Protein AF-A8GQ23-F1 (afdb_monomer_lite)

Secondary structure (DSSP, 8-state):
-EEPPSS-EE--S-EEEEEEEEEBBSS-EEEEPTTEEEEEEESSSS-BPPEEEESS-EEE-S-B--SSS-B--EEE-SEEEE-S-EEE-S-EEE-SEEEESS-EEEEEEEEEPTT-EEEESS-EEEEEEEEES-EEEE-SSEEEEEEEEEEEEEEEEET-EEEEESEEEEEEEEEEEEEEETTTTB--EEEEPTT-EEEEEEEEEEEEEEEEES--GGGS-TTS------------

Radius of gyration: 20.23 Å; chains: 1; bounding box: 46×29×65 Å

Structure (mmCIF, N/CA/C/O backbone):
data_AF-A8GQ23-F1
#
_entry.id   AF-A8GQ23-F1
#
loop_
_atom_site.group_PDB
_atom_site.id
_atom_site.type_symbol
_atom_site.label_atom_id
_atom_site.label_alt_id
_atom_site.label_comp_id
_atom_site.label_asym_id
_atom_site.label_entity_id
_atom_site.label_seq_id
_atom_site.pdbx_PDB_ins_code
_atom_site.Cartn_x
_atom_site.Cartn_y
_atom_site.Cartn_z
_atom_site.occupancy
_atom_site.B_iso_or_equiv
_atom_site.auth_seq_id
_atom_site.auth_comp_id
_atom_site.auth_asym_id
_atom_site.auth_atom_id
_atom_site.pdbx_PDB_model_num
ATOM 1 N N . MET A 1 1 ? 20.721 5.639 -17.757 1.00 82.31 1 MET A N 1
ATOM 2 C CA . MET A 1 1 ? 19.329 5.236 -18.053 1.00 82.31 1 MET A CA 1
ATOM 3 C C . MET A 1 1 ? 19.367 3.869 -18.711 1.00 82.31 1 MET A C 1
ATOM 5 O O . MET A 1 1 ? 20.134 3.700 -19.650 1.00 82.31 1 MET A O 1
ATOM 9 N N . LEU A 1 2 ? 18.585 2.916 -18.213 1.00 87.19 2 LEU A N 1
ATOM 10 C CA . LEU A 1 2 ? 18.431 1.578 -18.780 1.00 87.19 2 LEU A CA 1
ATOM 11 C C . LEU A 1 2 ? 17.055 1.482 -19.446 1.00 87.19 2 LEU A C 1
ATOM 13 O O . LEU A 1 2 ? 16.043 1.699 -18.787 1.00 87.19 2 LEU A O 1
ATOM 17 N N . LYS A 1 3 ? 17.002 1.162 -20.740 1.00 87.44 3 LYS A N 1
ATOM 18 C CA . LYS A 1 3 ? 15.740 0.914 -21.450 1.00 87.44 3 LYS A CA 1
ATOM 19 C C . LYS A 1 3 ? 15.517 -0.586 -21.572 1.00 87.44 3 LYS A C 1
ATOM 21 O O . LYS A 1 3 ? 16.392 -1.302 -22.052 1.00 87.44 3 LYS A O 1
ATOM 26 N N . VAL A 1 4 ? 14.356 -1.049 -21.130 1.00 84.06 4 VAL A N 1
ATOM 27 C CA . VAL A 1 4 ? 13.966 -2.457 -21.187 1.00 84.06 4 VAL A CA 1
ATOM 28 C C . VAL A 1 4 ? 13.685 -2.827 -22.648 1.00 84.06 4 VAL A C 1
ATOM 30 O O . VAL A 1 4 ? 12.807 -2.247 -23.287 1.00 84.06 4 VAL A O 1
ATOM 33 N N . GLY A 1 5 ? 14.466 -3.766 -23.189 1.00 73.94 5 GLY A N 1
ATOM 34 C CA . GLY A 1 5 ? 14.278 -4.315 -24.538 1.00 73.94 5 GLY A CA 1
ATOM 35 C C . GLY A 1 5 ? 13.018 -5.179 -24.648 1.00 73.94 5 GLY A C 1
ATOM 36 O O . GLY A 1 5 ? 12.340 -5.420 -23.653 1.00 73.94 5 GLY A O 1
ATOM 37 N N . ALA A 1 6 ? 12.670 -5.627 -25.858 1.00 66.50 6 ALA A N 1
ATOM 38 C CA . ALA A 1 6 ? 11.517 -6.507 -26.069 1.00 66.50 6 ALA A CA 1
ATOM 39 C C . ALA A 1 6 ? 11.642 -7.817 -25.259 1.00 66.50 6 ALA A C 1
ATOM 41 O O . ALA A 1 6 ? 12.731 -8.375 -25.148 1.00 66.50 6 ALA A O 1
ATOM 42 N N . GLY A 1 7 ? 10.521 -8.315 -24.724 1.00 64.25 7 GLY A N 1
ATOM 43 C CA . GLY A 1 7 ? 10.477 -9.531 -23.900 1.00 64.25 7 GLY A CA 1
ATOM 44 C C . GLY A 1 7 ? 10.559 -9.280 -22.388 1.00 64.25 7 GLY A C 1
ATOM 45 O O . GLY A 1 7 ? 10.579 -8.139 -21.929 1.00 64.25 7 GLY A O 1
ATOM 46 N N . ALA A 1 8 ? 10.536 -10.359 -21.601 1.00 65.94 8 ALA A N 1
ATOM 47 C CA . ALA A 1 8 ? 10.704 -10.287 -20.150 1.00 65.94 8 ALA A CA 1
ATOM 48 C C . ALA A 1 8 ? 12.172 -10.007 -19.804 1.00 65.94 8 ALA A C 1
ATOM 50 O O . ALA A 1 8 ? 13.073 -10.636 -20.359 1.00 65.94 8 ALA A O 1
ATOM 51 N N . VAL A 1 9 ? 12.411 -9.086 -18.870 1.00 74.69 9 VAL A N 1
ATOM 52 C CA . VAL A 1 9 ? 13.759 -8.762 -18.387 1.00 74.69 9 VAL A CA 1
ATOM 53 C C . VAL A 1 9 ? 13.855 -9.161 -16.922 1.00 74.69 9 VAL A C 1
ATOM 55 O O . VAL A 1 9 ? 13.032 -8.762 -16.098 1.00 74.69 9 VAL A O 1
ATOM 58 N N . SER A 1 10 ? 14.866 -9.964 -16.604 1.00 68.50 10 SER A N 1
ATOM 59 C CA . SER A 1 10 ? 15.174 -10.395 -15.245 1.00 68.50 10 SER A CA 1
ATOM 60 C C . SER A 1 10 ? 16.597 -9.984 -14.900 1.00 68.50 10 SER A C 1
ATOM 62 O O . SER A 1 10 ? 17.518 -10.173 -15.695 1.00 68.50 10 SER A O 1
ATOM 64 N N . ILE A 1 11 ? 16.766 -9.417 -13.709 1.00 75.62 11 ILE A N 1
ATOM 65 C CA . ILE A 1 11 ? 18.073 -9.334 -13.064 1.00 75.62 11 ILE A CA 1
ATOM 66 C C . ILE A 1 11 ? 18.220 -10.629 -12.265 1.00 75.62 11 ILE A C 1
ATOM 68 O O . ILE A 1 11 ? 17.355 -10.966 -11.464 1.00 75.62 11 ILE A O 1
ATOM 72 N N . THR A 1 12 ? 19.275 -11.395 -12.524 1.00 72.94 12 THR A N 1
ATOM 73 C CA . THR A 1 12 ? 19.416 -12.762 -11.995 1.00 72.94 12 THR A CA 1
ATOM 74 C C . THR A 1 12 ? 20.030 -12.822 -10.597 1.00 72.94 12 THR A C 1
ATOM 76 O O . THR A 1 12 ? 19.952 -13.862 -9.948 1.00 72.94 12 THR A O 1
ATOM 79 N N . GLN A 1 13 ? 20.603 -11.721 -10.104 1.00 78.62 13 GLN A N 1
ATOM 80 C CA . GLN A 1 13 ? 21.196 -11.633 -8.771 1.00 78.62 13 GLN A CA 1
ATOM 81 C C . GLN A 1 13 ? 20.616 -10.447 -7.989 1.00 78.62 13 GLN A C 1
ATOM 83 O O . GLN A 1 13 ? 20.468 -9.351 -8.529 1.00 78.62 13 GLN A O 1
ATOM 88 N N . GLY A 1 14 ? 20.273 -10.682 -6.719 1.00 79.88 14 GLY A N 1
ATOM 89 C CA . GLY A 1 14 ? 19.868 -9.636 -5.775 1.00 79.88 14 GLY A CA 1
ATOM 90 C C . GLY A 1 14 ? 20.997 -8.663 -5.428 1.00 79.88 14 GLY A C 1
ATOM 91 O O . GLY A 1 14 ? 22.102 -8.747 -5.963 1.00 79.88 14 GLY A O 1
ATOM 92 N N . GLY A 1 15 ? 20.729 -7.757 -4.489 1.00 91.31 15 GLY A N 1
ATOM 93 C CA . GLY A 1 15 ? 21.699 -6.767 -4.024 1.00 91.31 15 GLY A CA 1
ATOM 94 C C . GLY A 1 15 ? 21.439 -5.365 -4.563 1.00 91.31 15 GLY A C 1
ATOM 95 O O . GLY A 1 15 ? 20.341 -5.042 -5.013 1.00 91.31 15 GLY A O 1
ATOM 96 N N . ASN A 1 16 ? 22.452 -4.507 -4.464 1.00 94.50 16 ASN A N 1
ATOM 97 C CA . ASN A 1 16 ? 22.306 -3.076 -4.710 1.00 94.50 16 ASN A CA 1
ATOM 98 C C . ASN A 1 16 ? 22.680 -2.727 -6.153 1.00 94.50 16 ASN A C 1
ATOM 100 O O . ASN A 1 16 ? 23.791 -3.014 -6.597 1.00 94.50 16 ASN A O 1
ATOM 104 N N . ALA A 1 17 ? 21.788 -2.038 -6.856 1.00 93.19 17 ALA A N 1
ATOM 105 C CA . ALA A 1 17 ? 22.037 -1.502 -8.185 1.00 93.19 17 ALA A CA 1
ATOM 106 C C . ALA A 1 17 ? 21.847 0.015 -8.186 1.00 93.19 17 ALA A C 1
ATOM 108 O O . ALA A 1 17 ? 20.833 0.524 -7.715 1.00 93.19 17 ALA A O 1
ATOM 109 N N . SER A 1 18 ? 22.804 0.743 -8.760 1.00 95.00 18 SER A N 1
ATOM 110 C CA . SER A 1 18 ? 22.674 2.180 -9.009 1.00 95.00 18 SER A CA 1
ATOM 111 C C . SER A 1 18 ? 22.395 2.408 -10.489 1.00 95.00 18 SER A C 1
ATOM 113 O O . SER A 1 18 ? 23.291 2.325 -11.328 1.00 95.00 18 SER A O 1
ATOM 115 N N . ILE A 1 19 ? 21.128 2.640 -10.823 1.00 93.50 19 ILE A N 1
ATOM 116 C CA . ILE A 1 19 ? 20.673 2.895 -12.191 1.00 93.50 19 ILE A CA 1
ATOM 117 C C . ILE A 1 19 ? 19.766 4.108 -12.119 1.00 93.50 19 ILE A C 1
ATOM 119 O O . ILE A 1 19 ? 18.654 4.001 -11.625 1.00 93.50 19 ILE A O 1
ATOM 123 N N . THR A 1 20 ? 20.208 5.248 -12.657 1.00 94.69 20 THR A N 1
ATOM 124 C CA . THR A 1 20 ? 19.468 6.524 -12.581 1.00 94.69 20 THR A CA 1
ATOM 125 C C . THR A 1 20 ? 17.978 6.372 -12.886 1.00 94.69 20 THR A C 1
ATOM 127 O O . THR A 1 20 ? 17.135 6.900 -12.163 1.00 94.69 20 THR A O 1
ATOM 130 N N . GLU A 1 21 ? 17.662 5.634 -13.952 1.00 95.50 21 GLU A N 1
ATOM 131 C CA . GLU A 1 21 ? 16.293 5.331 -14.343 1.00 95.50 21 GLU A CA 1
ATOM 132 C C . GLU A 1 21 ? 16.224 4.045 -15.168 1.00 95.50 21 GLU A C 1
ATOM 134 O O . GLU A 1 21 ? 17.054 3.856 -16.066 1.00 95.50 21 GLU A O 1
ATOM 139 N N . ILE A 1 22 ? 15.215 3.215 -14.899 1.00 94.94 22 ILE A N 1
ATOM 140 C CA . ILE A 1 22 ? 14.789 2.090 -15.739 1.00 94.94 22 ILE A CA 1
ATOM 141 C C . ILE A 1 22 ? 13.500 2.486 -16.469 1.00 94.94 22 ILE A C 1
ATOM 143 O O . ILE A 1 22 ? 12.541 2.904 -15.825 1.00 94.94 22 ILE A O 1
ATOM 147 N N . GLN A 1 23 ? 13.464 2.352 -17.795 1.00 94.62 23 GLN A N 1
ATOM 148 C CA . GLN A 1 23 ? 12.300 2.690 -18.621 1.00 94.62 23 GLN A CA 1
ATOM 149 C C . GLN A 1 23 ? 11.713 1.463 -19.313 1.00 94.62 23 GLN A C 1
ATOM 151 O O . GLN A 1 23 ? 12.436 0.701 -19.957 1.00 94.62 23 GLN A O 1
ATOM 156 N N . GLY A 1 24 ? 10.396 1.302 -19.211 1.00 91.94 24 GLY A N 1
ATOM 157 C CA . GLY A 1 24 ? 9.649 0.227 -19.847 1.00 91.94 24 GLY A CA 1
ATOM 158 C C . GLY A 1 24 ? 9.346 0.452 -21.324 1.00 91.94 24 GLY A C 1
ATOM 159 O O . GLY A 1 24 ? 9.387 1.567 -21.847 1.00 91.94 24 GLY A O 1
ATOM 160 N N . ASN A 1 25 ? 8.982 -0.645 -21.984 1.00 89.69 25 ASN A N 1
ATOM 161 C CA . ASN A 1 25 ? 8.561 -0.690 -23.385 1.00 89.69 25 ASN A CA 1
ATOM 162 C C . ASN A 1 25 ? 7.053 -0.957 -23.568 1.00 89.69 25 ASN A C 1
ATOM 164 O O . ASN A 1 25 ? 6.586 -1.016 -24.699 1.00 89.69 25 ASN A O 1
ATOM 168 N N . GLY A 1 26 ? 6.289 -1.095 -22.476 1.00 88.38 26 GLY A N 1
ATOM 169 C CA . GLY A 1 26 ? 4.831 -1.258 -22.501 1.00 88.38 26 GLY A CA 1
ATOM 170 C C . GLY A 1 26 ? 4.349 -2.701 -22.361 1.00 88.38 26 GLY A C 1
ATOM 171 O O . GLY A 1 26 ? 3.199 -2.914 -21.985 1.00 88.38 26 GLY A O 1
ATOM 172 N N . THR A 1 27 ? 5.205 -3.687 -22.637 1.00 84.94 27 THR A N 1
ATOM 173 C CA . THR A 1 27 ? 4.820 -5.110 -22.656 1.00 84.94 27 THR A CA 1
ATOM 174 C C . THR A 1 27 ? 5.646 -5.974 -21.712 1.00 84.94 27 THR A C 1
ATOM 176 O O . THR A 1 27 ? 5.202 -7.055 -21.330 1.00 84.94 27 THR A O 1
ATOM 179 N N . ALA A 1 28 ? 6.852 -5.534 -21.351 1.00 86.69 28 ALA A N 1
ATOM 180 C CA . ALA A 1 28 ? 7.763 -6.311 -20.527 1.00 86.69 28 ALA A CA 1
ATOM 181 C C . ALA A 1 28 ? 7.266 -6.461 -19.082 1.00 86.69 28 ALA A C 1
ATOM 183 O O . ALA A 1 28 ? 6.777 -5.513 -18.459 1.00 86.69 28 ALA A O 1
ATOM 184 N N . LEU A 1 29 ? 7.482 -7.660 -18.539 1.00 91.06 29 LEU A N 1
ATOM 185 C CA . LEU A 1 29 ? 7.533 -7.898 -17.105 1.00 91.06 29 LEU A CA 1
ATOM 186 C C . LEU A 1 29 ? 8.978 -7.735 -16.643 1.00 91.06 29 LEU A C 1
ATOM 188 O O . LEU A 1 29 ? 9.867 -8.442 -17.124 1.00 91.06 29 LEU A O 1
ATOM 192 N N . PHE A 1 30 ? 9.199 -6.817 -15.711 1.00 92.50 30 PHE A N 1
ATOM 193 C CA . PHE A 1 30 ? 10.477 -6.645 -15.047 1.00 92.50 30 PHE A CA 1
ATOM 194 C C . PHE A 1 30 ? 10.453 -7.376 -13.711 1.00 92.50 30 PHE A C 1
ATOM 196 O O . PHE A 1 30 ? 9.785 -6.956 -12.765 1.00 92.50 30 PHE A O 1
ATOM 203 N N . THR A 1 31 ? 11.153 -8.509 -13.667 1.00 93.69 31 THR A N 1
ATOM 204 C CA . THR A 1 31 ? 11.251 -9.335 -12.461 1.00 93.69 31 THR A CA 1
ATOM 205 C C . THR A 1 31 ? 12.505 -8.951 -11.694 1.00 93.69 31 THR A C 1
ATOM 207 O O . THR A 1 31 ? 13.624 -9.169 -12.169 1.00 93.69 31 THR A O 1
ATOM 210 N N . LEU A 1 32 ? 12.298 -8.371 -10.514 1.00 93.25 32 LEU A N 1
ATOM 211 C CA . LEU A 1 32 ? 13.344 -7.981 -9.585 1.00 93.25 32 LEU A CA 1
ATOM 212 C C . LEU A 1 32 ? 13.576 -9.139 -8.602 1.00 93.25 32 LEU A C 1
ATOM 214 O O . LEU A 1 32 ? 12.620 -9.569 -7.946 1.00 93.25 32 LEU A O 1
ATOM 218 N N . PRO A 1 33 ? 14.810 -9.664 -8.516 1.00 93.44 33 PRO A N 1
ATOM 219 C CA . PRO A 1 33 ? 15.122 -10.820 -7.688 1.00 93.44 33 PRO A CA 1
ATOM 220 C C . PRO A 1 33 ? 15.037 -10.472 -6.198 1.00 93.44 33 PRO A C 1
ATOM 222 O O . PRO A 1 33 ? 14.905 -9.311 -5.808 1.00 93.44 33 PRO A O 1
ATOM 225 N N . ALA A 1 34 ? 15.146 -11.496 -5.353 1.00 95.12 34 ALA A N 1
ATOM 226 C CA . ALA A 1 34 ? 15.110 -11.335 -3.906 1.00 95.12 34 ALA A CA 1
ATOM 227 C C . ALA A 1 34 ? 16.136 -10.301 -3.410 1.00 95.12 34 ALA A C 1
ATOM 229 O O . ALA A 1 34 ? 17.303 -10.338 -3.808 1.00 95.12 34 ALA A O 1
ATOM 230 N N . ASN A 1 35 ? 15.710 -9.424 -2.500 1.00 95.12 35 ASN A N 1
ATOM 231 C CA . ASN A 1 35 ? 16.543 -8.393 -1.874 1.00 95.12 35 ASN A CA 1
ATOM 232 C C . ASN A 1 35 ? 17.219 -7.438 -2.877 1.00 95.12 35 ASN A C 1
ATOM 234 O O . ASN A 1 35 ? 18.343 -6.984 -2.652 1.00 95.12 35 ASN A O 1
ATOM 238 N N . PHE A 1 36 ? 16.570 -7.157 -4.008 1.00 95.88 36 PHE A N 1
ATOM 239 C CA . PHE A 1 36 ? 17.077 -6.194 -4.981 1.00 95.88 36 PHE A CA 1
ATOM 240 C C . PHE A 1 36 ? 16.773 -4.755 -4.546 1.00 95.88 36 PHE A C 1
ATOM 242 O O . PHE A 1 36 ? 15.613 -4.376 -4.384 1.00 95.88 36 PHE A O 1
ATOM 249 N N . ASN A 1 37 ? 17.812 -3.937 -4.390 1.00 97.12 37 ASN A N 1
ATOM 250 C CA . ASN A 1 37 ? 17.705 -2.537 -3.994 1.00 97.12 37 ASN A CA 1
ATOM 251 C C . ASN A 1 37 ? 18.132 -1.635 -5.150 1.00 97.12 37 ASN A C 1
ATOM 253 O O . ASN A 1 37 ? 19.304 -1.604 -5.531 1.00 97.12 37 ASN A O 1
ATOM 257 N N . LEU A 1 38 ? 17.186 -0.877 -5.691 1.00 97.12 38 LEU A N 1
ATOM 258 C CA . LEU A 1 38 ? 17.437 0.101 -6.735 1.00 97.12 38 LEU A CA 1
ATOM 259 C C . LEU A 1 38 ? 17.683 1.484 -6.131 1.00 97.12 38 LEU A C 1
ATOM 261 O O . LEU A 1 38 ? 16.755 2.140 -5.654 1.00 97.12 38 LEU A O 1
ATOM 265 N N . THR A 1 39 ? 18.915 1.970 -6.259 1.00 97.69 39 THR A N 1
ATOM 266 C CA . THR A 1 39 ? 19.212 3.398 -6.160 1.00 97.69 39 THR A CA 1
ATOM 267 C C . THR A 1 39 ? 18.927 4.048 -7.507 1.00 97.69 39 THR A C 1
ATOM 269 O O . THR A 1 39 ? 19.741 3.986 -8.431 1.00 97.69 39 THR A O 1
ATOM 272 N N . GLY A 1 40 ? 17.747 4.650 -7.630 1.00 96.81 40 GLY A N 1
ATOM 273 C CA . GLY A 1 40 ? 17.276 5.229 -8.881 1.00 96.81 40 GLY A CA 1
ATOM 274 C C . GLY A 1 40 ? 15.768 5.147 -9.053 1.00 96.81 40 GLY A C 1
ATOM 275 O O . GLY A 1 40 ? 15.047 4.774 -8.135 1.00 96.81 40 GLY A O 1
ATOM 276 N N . SER A 1 41 ? 15.290 5.550 -10.228 1.00 98.12 41 SER A N 1
ATOM 277 C CA . SER A 1 41 ? 13.857 5.651 -10.533 1.00 98.12 41 SER A CA 1
ATOM 278 C C . SER A 1 41 ? 13.400 4.611 -11.560 1.00 98.12 41 SER A C 1
ATOM 280 O O . SER A 1 41 ? 14.207 4.010 -12.269 1.00 98.12 41 SER A O 1
ATOM 282 N N . ILE A 1 42 ? 12.090 4.427 -11.688 1.00 97.62 42 ILE A N 1
ATOM 283 C CA . ILE A 1 42 ? 11.470 3.606 -12.733 1.00 97.62 42 ILE A CA 1
ATOM 284 C C . ILE A 1 42 ? 10.432 4.473 -13.442 1.00 97.62 42 ILE A C 1
ATOM 286 O O . ILE A 1 42 ? 9.625 5.097 -12.765 1.00 97.62 42 ILE A O 1
ATOM 290 N N . ASN A 1 43 ? 10.441 4.529 -14.776 1.00 96.56 43 ASN A N 1
ATOM 291 C CA . ASN A 1 43 ? 9.497 5.309 -15.592 1.00 96.56 43 ASN A CA 1
ATOM 292 C C . ASN A 1 43 ? 9.261 6.748 -15.083 1.00 96.56 43 ASN A C 1
ATOM 294 O O . ASN A 1 43 ? 8.131 7.227 -14.985 1.00 96.56 43 ASN A O 1
ATOM 298 N N . LYS A 1 44 ? 10.328 7.454 -14.708 1.00 97.06 44 LYS A N 1
ATOM 299 C CA . LYS A 1 44 ? 10.203 8.812 -14.168 1.00 97.06 44 LYS A CA 1
ATOM 300 C C . LYS A 1 44 ? 10.098 9.835 -15.290 1.00 97.06 44 LYS A C 1
ATOM 302 O O . LYS A 1 44 ? 9.145 10.608 -15.335 1.00 97.06 44 LYS A O 1
ATOM 307 N N . THR A 1 45 ? 11.089 9.855 -16.178 1.00 96.19 45 THR A N 1
ATOM 308 C CA . THR A 1 45 ? 11.202 10.856 -17.246 1.00 96.19 45 THR A CA 1
ATOM 309 C C . THR A 1 45 ? 10.549 10.402 -18.548 1.00 96.19 45 THR A C 1
ATOM 311 O O . THR A 1 45 ? 10.265 11.233 -19.406 1.00 96.19 45 THR A O 1
ATOM 314 N N . GLY A 1 46 ? 10.276 9.104 -18.695 1.00 93.06 46 GLY A N 1
ATOM 315 C CA . GLY A 1 46 ? 9.649 8.543 -19.886 1.00 93.06 46 GLY A CA 1
ATOM 316 C C . GLY A 1 46 ? 9.518 7.026 -19.826 1.00 93.06 46 GLY A C 1
ATOM 317 O O . GLY A 1 46 ? 9.666 6.410 -18.771 1.00 93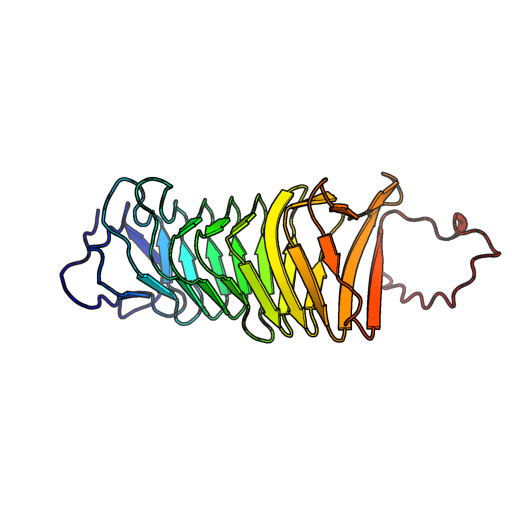.06 46 GLY A O 1
ATOM 318 N N . GLY A 1 47 ? 9.283 6.427 -20.991 1.00 90.75 47 GLY A N 1
ATOM 319 C CA . GLY A 1 47 ? 9.041 4.996 -21.130 1.00 90.75 47 GLY A CA 1
ATOM 320 C C . GLY A 1 47 ? 7.555 4.655 -21.083 1.00 90.75 47 GLY A C 1
ATOM 321 O O . GLY A 1 47 ? 6.731 5.388 -20.544 1.00 90.75 47 GLY A O 1
ATOM 322 N N . GLN A 1 48 ? 7.217 3.513 -21.666 1.00 92.94 48 GLN A N 1
ATOM 323 C CA . GLN A 1 48 ? 5.869 2.966 -21.598 1.00 92.94 48 GLN A CA 1
ATOM 324 C C . GLN A 1 48 ? 5.723 2.121 -20.325 1.00 92.94 48 GLN A C 1
ATOM 326 O O . GLN A 1 48 ? 6.711 1.755 -19.683 1.00 92.94 48 GLN A O 1
ATOM 331 N N . ALA A 1 49 ? 4.484 1.793 -19.958 1.00 94.00 49 ALA A N 1
ATOM 332 C CA . ALA A 1 49 ? 4.171 1.079 -18.722 1.00 94.00 49 ALA A CA 1
ATOM 333 C C . ALA A 1 49 ? 5.012 -0.198 -18.550 1.00 94.00 49 ALA A C 1
ATOM 335 O O . ALA A 1 49 ? 4.967 -1.100 -19.383 1.00 94.00 49 ALA A O 1
ATOM 336 N N . LEU A 1 50 ? 5.784 -0.263 -17.466 1.00 94.19 50 LEU A N 1
ATOM 337 C CA . LEU A 1 50 ? 6.567 -1.439 -17.097 1.00 94.19 50 LEU A CA 1
ATOM 338 C C . LEU A 1 50 ? 5.823 -2.211 -16.013 1.00 94.19 50 LEU A C 1
ATOM 340 O O . LEU A 1 50 ? 5.481 -1.616 -14.994 1.00 94.19 50 LEU A O 1
ATOM 344 N N . LYS A 1 51 ? 5.570 -3.508 -16.206 1.00 95.81 51 LYS A N 1
ATOM 345 C CA . LYS A 1 51 ? 5.029 -4.346 -15.127 1.00 95.81 51 LYS A CA 1
ATOM 346 C C . LYS A 1 51 ? 6.161 -4.716 -14.177 1.00 95.81 51 LYS A C 1
ATOM 348 O O . LYS A 1 51 ? 7.231 -5.109 -14.642 1.00 95.81 51 LYS A O 1
ATOM 353 N N . LEU A 1 52 ? 5.939 -4.600 -12.876 1.00 97.06 52 LEU A N 1
ATOM 354 C CA . LEU A 1 52 ? 6.946 -4.826 -11.844 1.00 97.06 52 LEU A CA 1
ATOM 355 C C . LEU A 1 52 ? 6.586 -6.055 -11.018 1.00 97.06 52 LEU A C 1
ATOM 357 O O . LEU A 1 52 ? 5.469 -6.164 -10.518 1.00 97.06 52 LEU A O 1
ATOM 361 N N . ASN A 1 53 ? 7.545 -6.958 -10.846 1.00 96.88 53 ASN A N 1
ATOM 362 C CA . ASN A 1 53 ? 7.400 -8.133 -9.996 1.00 96.88 53 ASN A CA 1
ATOM 363 C C . ASN A 1 53 ? 8.603 -8.249 -9.061 1.00 96.88 53 ASN A C 1
ATOM 365 O O . ASN A 1 53 ? 9.691 -8.615 -9.499 1.00 96.88 53 ASN A O 1
ATOM 369 N N . PHE A 1 54 ? 8.406 -7.932 -7.785 1.00 97.19 54 PHE A N 1
ATOM 370 C CA . PHE A 1 54 ? 9.417 -8.088 -6.746 1.00 97.19 54 PHE A CA 1
ATOM 371 C C . PHE A 1 54 ? 9.251 -9.453 -6.084 1.00 97.19 54 PHE A C 1
ATOM 373 O O . PHE A 1 54 ? 8.256 -9.692 -5.402 1.00 97.19 54 PHE A O 1
ATOM 380 N N . THR A 1 55 ? 10.214 -10.355 -6.278 1.00 95.69 55 THR A N 1
ATOM 381 C CA . THR A 1 55 ? 10.002 -11.772 -5.946 1.00 95.69 55 THR A CA 1
ATOM 382 C C . THR A 1 55 ? 10.138 -12.099 -4.465 1.00 95.69 55 THR A C 1
ATOM 384 O O . THR A 1 55 ? 9.524 -13.060 -4.016 1.00 95.69 55 THR A O 1
ATOM 387 N N . ASN A 1 56 ? 10.970 -11.365 -3.715 1.00 95.94 56 ASN A N 1
ATOM 388 C CA . ASN A 1 56 ? 11.129 -11.544 -2.267 1.00 95.94 56 ASN A CA 1
ATOM 389 C C . ASN A 1 56 ? 11.968 -10.412 -1.647 1.00 95.94 56 ASN A C 1
ATOM 391 O O . ASN A 1 56 ? 13.172 -10.554 -1.429 1.00 95.94 56 ASN A O 1
ATOM 395 N N . GLY A 1 57 ? 11.336 -9.281 -1.376 1.00 94.56 57 GLY A N 1
ATOM 396 C CA . GLY A 1 57 ? 11.949 -8.137 -0.719 1.00 94.56 57 GLY A CA 1
ATOM 397 C C . GLY A 1 57 ? 12.885 -7.308 -1.602 1.00 94.56 57 GLY A C 1
ATOM 398 O O . GLY A 1 57 ? 13.182 -7.673 -2.742 1.00 94.56 57 GLY A O 1
ATOM 399 N N . GLY A 1 58 ? 13.305 -6.153 -1.082 1.00 97.12 58 GLY A N 1
ATOM 400 C CA . GLY A 1 58 ? 14.058 -5.149 -1.833 1.00 97.12 58 GLY A CA 1
ATOM 401 C C . GLY A 1 58 ? 13.566 -3.718 -1.615 1.00 97.12 58 GLY A C 1
ATOM 402 O O . GLY A 1 58 ? 12.772 -3.427 -0.717 1.00 97.12 58 GLY A O 1
ATOM 403 N N . SER A 1 59 ? 14.046 -2.798 -2.445 1.00 98.38 59 SER A N 1
ATOM 404 C CA . SER A 1 59 ? 13.663 -1.389 -2.356 1.00 98.38 59 SER A CA 1
ATOM 405 C C . SER A 1 59 ? 13.841 -0.629 -3.665 1.00 98.38 59 SER A C 1
ATOM 407 O O . SER A 1 59 ? 14.623 -1.021 -4.532 1.00 98.38 59 SER A O 1
ATOM 409 N N . VAL A 1 60 ? 13.126 0.489 -3.792 1.00 98.62 60 VAL A N 1
ATOM 410 C CA . VAL A 1 60 ? 13.368 1.503 -4.824 1.00 98.62 60 VAL A CA 1
ATOM 411 C C . VAL A 1 60 ? 13.446 2.870 -4.155 1.00 98.62 60 VAL A C 1
ATOM 413 O O . VAL A 1 60 ? 12.497 3.297 -3.495 1.00 98.62 60 VAL A O 1
ATOM 416 N N . SER A 1 61 ? 14.586 3.549 -4.300 1.00 98.44 61 SER A N 1
ATOM 417 C CA . SER A 1 61 ? 14.816 4.835 -3.632 1.00 98.44 61 SER A CA 1
ATOM 418 C C . SER A 1 61 ? 14.206 6.030 -4.368 1.00 98.44 61 SER A C 1
ATOM 420 O O . SER A 1 61 ? 13.888 7.042 -3.747 1.00 98.44 61 SER A O 1
ATOM 422 N N . GLY A 1 62 ? 14.070 5.940 -5.692 1.00 98.50 62 GLY A N 1
ATOM 423 C CA . GLY A 1 62 ? 13.526 6.998 -6.533 1.00 98.50 62 GLY A CA 1
ATOM 424 C C . GLY A 1 62 ? 12.048 6.817 -6.864 1.00 98.50 62 GLY A C 1
ATOM 425 O O . GLY A 1 62 ? 11.384 5.884 -6.419 1.00 98.50 62 GLY A O 1
ATOM 426 N N . VAL A 1 63 ? 11.542 7.740 -7.680 1.00 98.69 63 VAL A N 1
ATOM 427 C CA . VAL A 1 63 ? 10.150 7.757 -8.148 1.00 98.69 63 VAL A CA 1
ATOM 428 C C . VAL A 1 63 ? 9.863 6.509 -8.986 1.00 98.69 63 VAL A C 1
ATOM 430 O O . VAL A 1 63 ? 10.661 6.152 -9.857 1.00 98.69 63 VAL A O 1
ATOM 433 N N . VAL A 1 64 ? 8.712 5.875 -8.758 1.00 98.62 64 VAL A N 1
ATOM 434 C CA . VAL A 1 64 ? 8.235 4.726 -9.541 1.00 98.62 64 VAL A CA 1
ATOM 435 C C . VAL A 1 64 ? 6.988 5.131 -10.310 1.00 98.62 64 VAL A C 1
ATOM 437 O O . VAL A 1 64 ? 5.878 5.097 -9.793 1.00 98.62 64 VAL A O 1
ATOM 440 N N . GLY A 1 65 ? 7.177 5.505 -11.567 1.00 98.31 65 GLY A N 1
ATOM 441 C CA . GLY A 1 65 ? 6.134 6.048 -12.420 1.00 98.31 65 GLY A CA 1
ATOM 442 C C . GLY A 1 65 ? 5.760 7.483 -12.055 1.00 98.31 65 GLY A C 1
ATOM 443 O O . GLY A 1 65 ? 5.963 7.965 -10.944 1.00 98.31 65 GLY A O 1
ATOM 444 N N . THR A 1 66 ? 5.176 8.181 -13.018 1.00 98.12 66 THR A N 1
ATOM 445 C CA . THR A 1 66 ? 4.549 9.497 -12.822 1.00 98.12 66 THR A CA 1
ATOM 446 C C . THR A 1 66 ? 3.150 9.474 -13.420 1.00 98.12 66 THR A C 1
ATOM 448 O O . THR A 1 66 ? 2.788 8.509 -14.080 1.00 98.12 66 THR A O 1
ATOM 451 N N . VAL A 1 67 ? 2.365 10.540 -13.253 1.00 95.50 67 VAL A N 1
ATOM 452 C CA . VAL A 1 67 ? 1.045 10.646 -13.907 1.00 95.50 67 VAL A CA 1
ATOM 453 C C . VAL A 1 67 ? 1.154 10.504 -15.435 1.00 95.50 67 VAL A C 1
ATOM 455 O O . VAL A 1 67 ? 0.298 9.886 -16.057 1.00 95.50 67 VAL A O 1
ATOM 458 N N . ALA A 1 68 ? 2.218 11.040 -16.043 1.00 96.12 68 ALA A N 1
ATOM 459 C CA . ALA A 1 68 ? 2.448 10.929 -17.484 1.00 96.12 68 ALA A CA 1
ATOM 460 C C . ALA A 1 68 ? 3.022 9.560 -17.894 1.00 96.12 68 ALA A C 1
ATOM 462 O O . ALA A 1 68 ? 2.725 9.064 -18.978 1.00 96.12 68 ALA A O 1
ATOM 463 N N . ASN A 1 69 ? 3.829 8.947 -17.024 1.00 96.50 69 ASN A N 1
ATOM 464 C CA . ASN A 1 69 ? 4.593 7.732 -17.309 1.00 96.50 69 ASN A CA 1
ATOM 465 C C . ASN A 1 69 ? 4.325 6.649 -16.250 1.00 96.50 69 ASN A C 1
ATOM 467 O O . ASN A 1 69 ? 5.254 6.138 -15.625 1.00 96.50 69 ASN A O 1
ATOM 471 N N . SER A 1 70 ? 3.061 6.318 -15.979 1.00 97.31 70 SER A N 1
ATOM 472 C CA . SER A 1 70 ? 2.725 5.341 -14.935 1.00 97.31 70 SER A CA 1
ATOM 473 C C . SER A 1 70 ? 3.330 3.969 -15.236 1.00 97.31 70 SER A C 1
ATOM 475 O O . SER A 1 70 ? 3.375 3.529 -16.395 1.00 97.31 70 SER A O 1
ATOM 477 N N . VAL A 1 71 ? 3.752 3.254 -14.193 1.00 97.88 71 VAL A N 1
ATOM 478 C CA . VAL A 1 71 ? 4.089 1.829 -14.324 1.00 97.88 71 VAL A CA 1
ATOM 479 C C . VAL A 1 71 ? 2.818 0.992 -14.514 1.00 97.88 71 VAL A C 1
ATOM 481 O O . VAL A 1 71 ? 1.699 1.470 -14.322 1.00 97.88 71 VAL A O 1
ATOM 484 N N . GLY A 1 72 ? 2.986 -0.240 -14.988 1.00 97.38 72 GLY A N 1
ATOM 485 C CA . GLY A 1 72 ? 1.888 -1.179 -15.205 1.00 97.38 72 GLY A CA 1
ATOM 486 C C . GLY A 1 72 ? 1.464 -1.861 -13.907 1.00 97.38 72 GLY A C 1
ATOM 487 O O . GLY A 1 72 ? 1.341 -1.221 -12.866 1.00 97.38 72 GLY A O 1
ATOM 488 N N . ASP A 1 73 ? 1.246 -3.171 -13.987 1.00 98.00 73 ASP A N 1
ATOM 489 C CA . ASP A 1 73 ? 0.947 -3.994 -12.816 1.00 98.00 73 ASP A CA 1
ATOM 490 C C . ASP A 1 73 ? 2.122 -3.981 -11.828 1.00 98.00 73 ASP A C 1
ATOM 492 O O . ASP A 1 73 ? 3.285 -3.949 -12.242 1.00 98.00 73 ASP A O 1
ATOM 496 N N . ILE A 1 74 ? 1.826 -4.048 -10.531 1.00 98.50 74 ILE A N 1
ATOM 497 C CA . ILE A 1 74 ? 2.827 -4.193 -9.468 1.00 98.50 74 ILE A CA 1
ATOM 498 C C . ILE A 1 74 ? 2.501 -5.454 -8.677 1.00 98.50 74 ILE A C 1
ATOM 500 O O . ILE A 1 74 ? 1.388 -5.618 -8.193 1.00 98.50 74 ILE A O 1
ATOM 504 N N . THR A 1 75 ? 3.474 -6.340 -8.513 1.00 98.56 75 THR A N 1
ATOM 505 C CA . THR A 1 75 ? 3.397 -7.464 -7.577 1.00 98.56 75 THR A CA 1
ATOM 506 C C . THR A 1 75 ? 4.560 -7.375 -6.604 1.00 98.56 75 THR A C 1
ATOM 508 O O . THR A 1 75 ? 5.710 -7.241 -7.029 1.00 98.56 75 THR A O 1
ATOM 511 N N . THR A 1 76 ? 4.268 -7.423 -5.307 1.00 98.56 76 THR A N 1
ATOM 512 C CA . THR A 1 76 ? 5.282 -7.454 -4.248 1.00 98.56 76 THR A CA 1
ATOM 513 C C . THR A 1 76 ? 5.230 -8.766 -3.481 1.00 98.56 76 THR A C 1
ATOM 515 O O . THR A 1 76 ? 4.179 -9.393 -3.370 1.00 98.56 76 THR A O 1
ATOM 518 N N . ALA A 1 77 ? 6.374 -9.169 -2.940 1.00 97.81 77 ALA A N 1
ATOM 519 C CA . ALA A 1 77 ? 6.524 -10.258 -1.987 1.00 97.81 77 ALA A CA 1
ATOM 520 C C . ALA A 1 77 ? 7.696 -9.944 -1.048 1.00 97.81 77 ALA A C 1
ATOM 522 O O . ALA A 1 77 ? 8.578 -9.160 -1.402 1.00 97.81 77 ALA A O 1
ATOM 523 N N . GLY A 1 78 ? 7.733 -10.562 0.135 1.00 97.94 78 GLY A N 1
ATOM 524 C CA . GLY A 1 78 ? 8.743 -10.262 1.158 1.00 97.94 78 GLY A CA 1
ATOM 525 C C . GLY A 1 78 ? 8.591 -8.850 1.737 1.00 97.94 78 GLY A C 1
ATOM 526 O O . GLY A 1 78 ? 7.473 -8.365 1.880 1.00 97.94 78 GLY A O 1
ATOM 527 N N . ILE A 1 79 ? 9.704 -8.200 2.093 1.00 98.38 79 ILE A N 1
ATOM 528 C CA . ILE A 1 79 ? 9.718 -6.824 2.625 1.00 98.38 79 ILE A CA 1
ATOM 529 C C . ILE A 1 79 ? 10.159 -5.847 1.528 1.00 98.38 79 ILE A C 1
ATOM 531 O O . ILE A 1 79 ? 11.336 -5.828 1.164 1.00 98.38 79 ILE A O 1
ATOM 535 N N . ILE A 1 80 ? 9.233 -5.034 1.014 1.00 98.50 80 ILE A N 1
ATOM 536 C CA . ILE A 1 80 ? 9.479 -4.060 -0.058 1.00 98.50 80 ILE A CA 1
ATOM 537 C C . ILE A 1 80 ? 9.287 -2.635 0.442 1.00 98.50 80 ILE A C 1
ATOM 539 O O . ILE A 1 80 ? 8.258 -2.314 1.032 1.00 98.50 80 ILE A O 1
ATOM 543 N N . ASN A 1 81 ? 10.248 -1.763 0.135 1.00 98.62 81 ASN A N 1
ATOM 544 C CA . ASN A 1 81 ? 10.178 -0.346 0.479 1.00 98.62 81 ASN A CA 1
ATOM 545 C C . ASN A 1 81 ? 10.272 0.547 -0.765 1.00 98.62 81 ASN A C 1
ATOM 547 O O . ASN A 1 81 ? 11.270 0.524 -1.488 1.00 98.62 81 ASN A O 1
ATOM 551 N N . PHE A 1 82 ? 9.255 1.380 -0.973 1.00 98.81 82 PHE A N 1
ATOM 552 C CA . PHE A 1 82 ? 9.266 2.477 -1.935 1.00 98.81 82 PHE A CA 1
ATOM 553 C C . PHE A 1 82 ? 9.508 3.784 -1.183 1.00 98.81 82 PHE A C 1
ATOM 555 O O . PHE A 1 82 ? 8.653 4.235 -0.418 1.00 98.81 82 PHE A O 1
ATOM 562 N N . ALA A 1 83 ? 10.684 4.382 -1.374 1.00 98.69 83 ALA A N 1
ATOM 563 C CA . ALA A 1 83 ? 11.077 5.583 -0.632 1.00 98.69 83 ALA A CA 1
ATOM 564 C C . ALA A 1 83 ? 10.493 6.883 -1.214 1.00 98.69 83 ALA A C 1
ATOM 566 O O . ALA A 1 83 ? 10.561 7.926 -0.572 1.00 98.69 83 ALA A O 1
ATOM 567 N N . SER A 1 84 ? 9.939 6.833 -2.427 1.00 98.75 84 SER A N 1
ATOM 568 C CA . SER A 1 84 ? 9.356 7.979 -3.127 1.00 98.75 84 SER A CA 1
ATOM 569 C C . SER A 1 84 ? 8.009 7.607 -3.749 1.00 98.75 84 SER A C 1
ATOM 571 O O . SER A 1 84 ? 7.538 6.477 -3.606 1.00 98.75 84 SER A O 1
ATOM 573 N N . SER A 1 85 ? 7.373 8.569 -4.420 1.00 98.62 85 SER A N 1
ATOM 574 C CA . SER A 1 85 ? 6.028 8.419 -4.971 1.00 98.62 85 SER A CA 1
ATOM 575 C C . SER A 1 85 ? 5.937 7.257 -5.956 1.00 98.62 85 SER A C 1
ATOM 577 O O . SER A 1 85 ? 6.829 7.071 -6.794 1.00 98.62 85 SER A O 1
ATOM 579 N N . VAL A 1 86 ? 4.812 6.549 -5.906 1.00 98.88 86 VAL A N 1
ATOM 580 C CA . VAL A 1 86 ? 4.491 5.450 -6.815 1.00 98.88 86 VAL A CA 1
ATOM 581 C C . VAL A 1 86 ? 3.226 5.798 -7.593 1.00 98.88 86 VAL A C 1
ATOM 583 O O . VAL A 1 86 ? 2.189 6.087 -6.997 1.00 98.88 86 VAL A O 1
ATOM 586 N N . ASN A 1 87 ? 3.304 5.760 -8.923 1.00 98.62 87 ASN A N 1
ATOM 587 C CA . ASN A 1 87 ? 2.177 5.951 -9.826 1.00 98.62 87 ASN A CA 1
ATOM 588 C C . ASN A 1 87 ? 2.059 4.768 -10.794 1.00 98.62 87 ASN A C 1
ATOM 590 O O . ASN A 1 87 ? 2.895 4.577 -11.684 1.00 98.62 87 ASN A O 1
ATOM 594 N N . ALA A 1 88 ? 1.003 3.986 -10.616 1.00 98.25 88 ALA A N 1
ATOM 595 C CA . ALA A 1 88 ? 0.692 2.803 -11.398 1.00 98.25 88 ALA A CA 1
ATOM 596 C C . ALA A 1 88 ? -0.704 2.909 -12.024 1.00 98.25 88 ALA A C 1
ATOM 598 O O . ALA A 1 88 ? -1.556 3.678 -11.572 1.00 98.25 88 ALA A O 1
ATOM 599 N N . LYS A 1 89 ? -0.936 2.139 -13.089 1.00 95.44 89 LYS A N 1
ATOM 600 C CA . LYS A 1 89 ? -2.237 2.097 -13.779 1.00 95.44 89 LYS A CA 1
ATOM 601 C C . LYS A 1 89 ? -2.820 0.702 -13.991 1.00 95.44 89 LYS A C 1
ATOM 603 O O . LYS A 1 89 ? -3.865 0.570 -14.622 1.00 95.44 89 LYS A O 1
ATOM 608 N N . GLY A 1 90 ? -2.122 -0.327 -13.522 1.00 94.19 90 GLY A N 1
ATOM 609 C CA . GLY A 1 90 ? -2.534 -1.722 -13.630 1.00 94.19 90 GLY A CA 1
ATOM 610 C C . GLY A 1 90 ? -3.133 -2.264 -12.335 1.00 94.19 90 GLY A C 1
ATOM 611 O O . GLY A 1 90 ? -3.575 -1.522 -11.455 1.00 94.19 90 GLY A O 1
ATOM 612 N N . THR A 1 91 ? -3.126 -3.585 -12.203 1.00 97.62 91 THR A N 1
ATOM 613 C CA . THR A 1 91 ? -3.441 -4.238 -10.928 1.00 97.62 91 THR A CA 1
ATOM 614 C C . THR A 1 91 ? -2.235 -4.184 -9.997 1.00 97.62 91 THR A C 1
ATOM 616 O O . THR A 1 91 ? -1.115 -4.463 -10.431 1.00 97.62 91 THR A O 1
ATOM 619 N N . ALA A 1 92 ? -2.450 -3.898 -8.715 1.00 98.62 92 ALA A N 1
ATOM 620 C CA . ALA A 1 92 ? -1.415 -4.011 -7.693 1.00 98.62 92 ALA A CA 1
ATOM 621 C C . ALA A 1 92 ? -1.746 -5.161 -6.734 1.00 98.62 92 ALA A C 1
ATOM 623 O O . ALA A 1 92 ? -2.769 -5.122 -6.059 1.00 98.62 92 ALA A O 1
ATOM 624 N N . THR A 1 93 ? -0.888 -6.176 -6.658 1.00 98.69 93 THR A N 1
ATOM 625 C CA . THR A 1 93 ? -0.995 -7.268 -5.681 1.00 98.69 93 THR A CA 1
ATOM 626 C C . THR A 1 93 ? 0.116 -7.113 -4.655 1.00 98.69 93 THR A C 1
ATOM 628 O O . THR A 1 93 ? 1.293 -7.302 -4.970 1.00 98.69 93 THR A O 1
ATOM 631 N N . LEU A 1 94 ? -0.254 -6.729 -3.437 1.00 98.75 94 LEU A N 1
ATOM 632 C CA . LEU A 1 94 ? 0.685 -6.448 -2.362 1.00 98.75 94 LEU A CA 1
ATOM 633 C C . LEU A 1 94 ? 0.761 -7.651 -1.421 1.00 98.75 94 LEU A C 1
ATOM 635 O O . LEU A 1 94 ? -0.220 -7.981 -0.752 1.00 98.75 94 LEU A O 1
ATOM 639 N N . CYS A 1 95 ? 1.915 -8.317 -1.379 1.00 98.12 95 CYS A N 1
ATOM 640 C CA . CYS A 1 95 ? 2.164 -9.447 -0.483 1.00 98.12 95 CYS A CA 1
ATOM 641 C C . CYS A 1 95 ? 3.306 -9.132 0.488 1.00 98.12 95 CYS A C 1
ATOM 643 O O . CYS A 1 95 ? 4.109 -8.227 0.257 1.00 98.12 95 CYS A O 1
ATOM 645 N N . GLY A 1 96 ? 3.399 -9.909 1.571 1.00 98.19 96 GLY A N 1
ATOM 646 C CA . GLY A 1 96 ? 4.382 -9.666 2.628 1.00 98.19 96 GLY A CA 1
ATOM 647 C C . GLY A 1 96 ? 4.192 -8.289 3.268 1.00 98.19 96 GLY A C 1
ATOM 648 O O . GLY A 1 96 ? 3.058 -7.873 3.495 1.00 98.19 96 GLY A O 1
ATOM 649 N N . THR A 1 97 ? 5.290 -7.582 3.530 1.00 98.69 97 THR A N 1
ATOM 650 C CA . THR A 1 97 ? 5.267 -6.213 4.057 1.00 98.69 97 THR A CA 1
ATOM 651 C C . THR A 1 97 ? 5.654 -5.234 2.956 1.00 98.69 97 THR A C 1
ATOM 653 O O . THR A 1 97 ? 6.798 -5.229 2.507 1.00 98.69 97 THR A O 1
ATOM 656 N N . THR A 1 98 ? 4.726 -4.379 2.530 1.00 98.81 98 THR A N 1
ATOM 657 C CA . THR A 1 98 ? 4.994 -3.340 1.523 1.00 98.81 98 THR A CA 1
ATOM 658 C C . THR A 1 98 ? 4.840 -1.955 2.136 1.00 98.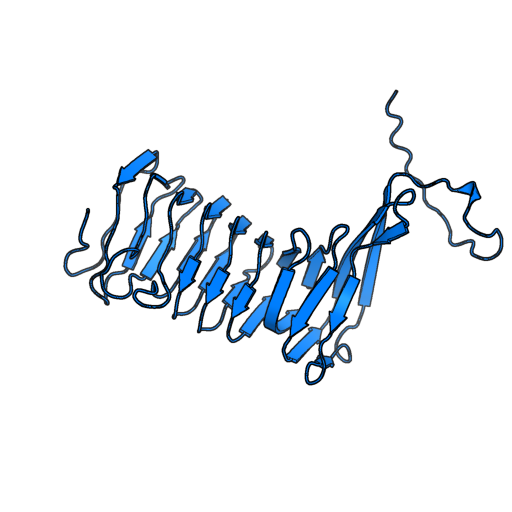81 98 THR A C 1
ATOM 660 O O . THR A 1 98 ? 3.790 -1.634 2.683 1.00 98.81 98 THR A O 1
ATOM 663 N N . SER A 1 99 ? 5.865 -1.115 2.024 1.00 98.81 99 SER A N 1
ATOM 664 C CA . SER A 1 99 ? 5.867 0.235 2.592 1.00 98.81 99 SER A CA 1
ATOM 665 C C . SER A 1 99 ? 6.004 1.300 1.512 1.00 98.81 99 SER A C 1
ATOM 667 O O . SER A 1 99 ? 6.939 1.260 0.710 1.00 98.81 99 SER A O 1
ATOM 669 N N . PHE A 1 100 ? 5.111 2.285 1.542 1.00 98.75 100 PHE A N 1
ATOM 670 C CA . PHE A 1 100 ? 5.160 3.489 0.720 1.00 98.75 100 PHE A CA 1
ATOM 671 C C . PHE A 1 100 ? 5.458 4.691 1.619 1.00 98.75 100 PHE A C 1
ATOM 673 O O . PHE A 1 100 ? 4.615 5.111 2.414 1.00 98.75 100 PHE A O 1
ATOM 680 N N . ALA A 1 101 ? 6.672 5.234 1.508 1.00 98.31 101 ALA A N 1
ATOM 681 C CA . ALA A 1 101 ? 7.104 6.399 2.286 1.00 98.31 101 ALA A CA 1
ATOM 682 C C . ALA A 1 101 ? 6.517 7.726 1.763 1.00 98.31 101 ALA A C 1
ATOM 684 O O . ALA A 1 101 ? 6.564 8.746 2.448 1.00 98.31 101 ALA A O 1
ATOM 685 N N . ASP A 1 102 ? 5.949 7.703 0.560 1.00 98.44 102 ASP A N 1
ATOM 686 C CA . ASP A 1 102 ? 5.335 8.845 -0.109 1.00 98.44 102 ASP A CA 1
ATOM 687 C C . ASP A 1 102 ? 4.005 8.415 -0.758 1.00 98.44 102 ASP A C 1
ATOM 689 O O . ASP A 1 102 ? 3.504 7.313 -0.530 1.00 98.44 102 ASP A O 1
ATOM 693 N N . THR A 1 103 ? 3.407 9.305 -1.544 1.00 98.25 103 THR A N 1
ATOM 694 C CA . THR A 1 103 ? 2.097 9.148 -2.167 1.00 98.25 103 THR A CA 1
ATOM 695 C C . THR A 1 103 ? 2.049 7.897 -3.040 1.00 98.25 103 THR A C 1
ATOM 697 O O . THR A 1 103 ? 2.883 7.710 -3.933 1.00 98.25 103 THR A O 1
ATOM 700 N N . PHE A 1 104 ? 1.027 7.072 -2.821 1.00 98.75 104 PHE A N 1
ATOM 701 C CA . PHE A 1 104 ? 0.721 5.911 -3.650 1.00 98.75 104 PHE A CA 1
ATOM 702 C C . PHE A 1 104 ? -0.530 6.192 -4.484 1.00 98.75 104 PHE A C 1
ATOM 704 O O . PHE A 1 104 ? -1.609 6.457 -3.954 1.00 98.75 104 PHE A O 1
ATOM 711 N N . THR A 1 105 ? -0.391 6.143 -5.805 1.00 98.75 105 THR A N 1
ATOM 712 C CA . THR A 1 105 ? -1.502 6.246 -6.754 1.00 98.75 105 THR A CA 1
ATOM 713 C C . THR A 1 105 ? -1.531 5.007 -7.636 1.00 98.75 105 THR A C 1
ATOM 715 O O . THR A 1 105 ? -0.553 4.719 -8.324 1.00 98.75 105 THR A O 1
ATOM 718 N N . ASN A 1 106 ? -2.658 4.298 -7.659 1.00 98.44 106 ASN A N 1
ATOM 719 C CA . ASN A 1 106 ? -2.893 3.198 -8.585 1.00 98.44 106 ASN A CA 1
ATOM 720 C C . ASN A 1 106 ? -4.269 3.323 -9.237 1.00 98.44 106 ASN A C 1
ATOM 722 O O . ASN A 1 106 ? -5.278 3.079 -8.590 1.00 98.44 106 ASN A O 1
ATOM 726 N N . THR A 1 107 ? -4.343 3.645 -10.527 1.00 96.75 107 THR A N 1
ATOM 727 C CA . THR A 1 107 ? -5.643 3.817 -11.212 1.00 96.75 107 THR A CA 1
ATOM 728 C C . THR A 1 107 ? -6.366 2.499 -11.526 1.00 96.75 107 THR A C 1
ATOM 730 O O . THR A 1 107 ? -7.331 2.503 -12.286 1.00 96.75 107 THR A O 1
ATOM 733 N N . GLY A 1 108 ? -5.876 1.371 -11.007 1.00 97.12 108 GLY A N 1
ATOM 734 C CA . GLY A 1 108 ? -6.522 0.065 -11.084 1.00 97.12 108 GLY A CA 1
ATOM 735 C C . GLY A 1 108 ? -6.830 -0.512 -9.701 1.00 97.12 108 GLY A C 1
ATOM 736 O O . GLY A 1 108 ? -6.692 0.153 -8.670 1.00 97.12 108 GLY A O 1
ATOM 737 N N . ALA A 1 109 ? -7.245 -1.777 -9.675 1.00 98.25 109 ALA A N 1
ATOM 738 C CA . ALA A 1 109 ? -7.547 -2.480 -8.432 1.00 98.25 109 ALA A CA 1
ATOM 739 C C . ALA A 1 109 ? -6.270 -2.829 -7.650 1.00 98.25 109 ALA A C 1
ATOM 741 O O .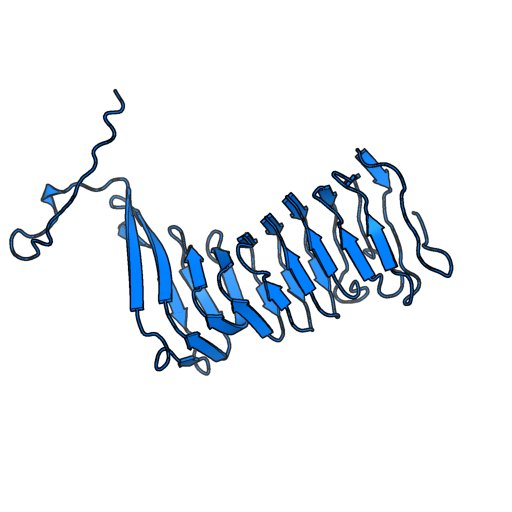 ALA A 1 109 ? -5.259 -3.236 -8.229 1.00 98.25 109 ALA A O 1
ATOM 742 N N . VAL A 1 110 ? -6.344 -2.700 -6.327 1.00 98.88 110 VAL A N 1
ATOM 743 C CA . VAL A 1 110 ? -5.305 -3.099 -5.378 1.00 98.88 110 VAL A CA 1
ATOM 744 C C . VAL A 1 110 ? -5.821 -4.269 -4.546 1.00 98.88 110 VAL A C 1
ATOM 746 O O . VAL A 1 110 ? -6.929 -4.231 -4.016 1.00 98.88 110 VAL A O 1
ATOM 749 N N . THR A 1 111 ? -5.027 -5.322 -4.420 1.00 98.81 111 THR A N 1
ATOM 750 C CA . THR A 1 111 ? -5.328 -6.495 -3.598 1.00 98.81 111 THR A CA 1
ATOM 751 C C . THR A 1 111 ? -4.215 -6.693 -2.589 1.00 98.81 111 THR A C 1
ATOM 753 O O . THR A 1 111 ? -3.048 -6.801 -2.961 1.00 98.81 111 THR A O 1
ATOM 756 N N . LEU A 1 112 ? -4.579 -6.756 -1.314 1.00 98.75 112 LEU A N 1
ATOM 757 C CA . LEU A 1 112 ? -3.678 -7.153 -0.242 1.00 98.75 112 LEU A CA 1
ATOM 758 C C . LEU A 1 112 ? -3.818 -8.657 -0.039 1.00 98.75 112 LEU A C 1
ATOM 760 O O . LEU A 1 112 ? -4.914 -9.163 0.210 1.00 98.75 112 LEU A O 1
ATOM 764 N N . ALA A 1 113 ? -2.708 -9.379 -0.167 1.00 98.06 113 ALA A N 1
ATOM 765 C CA . ALA A 1 113 ? -2.692 -10.813 0.066 1.00 98.06 113 ALA A CA 1
ATOM 766 C C . ALA A 1 113 ? -2.967 -11.131 1.544 1.00 98.06 113 ALA A C 1
ATOM 768 O O . ALA A 1 113 ? -2.704 -10.319 2.433 1.00 98.06 113 ALA A O 1
ATOM 769 N N . LYS A 1 114 ? -3.451 -12.344 1.821 1.00 97.69 114 LYS A N 1
ATOM 770 C CA . LYS A 1 114 ? -3.648 -12.820 3.195 1.00 97.69 114 LYS A CA 1
ATOM 771 C C . LYS A 1 114 ? -2.354 -12.685 4.008 1.00 97.69 114 LYS A C 1
ATOM 773 O O . LYS A 1 114 ? -1.278 -13.017 3.517 1.00 97.69 114 LYS A O 1
ATOM 778 N N . ALA A 1 115 ? -2.490 -12.228 5.249 1.00 97.44 115 ALA A N 1
ATOM 779 C CA . ALA A 1 115 ? -1.416 -11.930 6.194 1.00 97.44 115 ALA A CA 1
ATOM 780 C C . ALA A 1 115 ? -0.402 -10.874 5.711 1.00 97.44 115 ALA A C 1
ATOM 782 O O . ALA A 1 115 ? 0.674 -10.747 6.293 1.00 97.44 115 ALA A O 1
ATOM 783 N N . SER A 1 116 ? -0.721 -10.115 4.655 1.00 98.56 116 SER A N 1
ATOM 784 C CA . SER A 1 116 ? 0.115 -8.992 4.234 1.00 98.56 116 SER A CA 1
ATOM 785 C C . SER A 1 116 ? -0.073 -7.779 5.142 1.00 98.56 116 SER A C 1
ATOM 787 O O . SER A 1 116 ? -1.124 -7.581 5.755 1.00 98.56 116 SER A O 1
ATOM 789 N N . ILE A 1 117 ? 0.968 -6.953 5.194 1.00 98.81 117 ILE A N 1
ATOM 790 C CA . ILE A 1 117 ? 0.988 -5.671 5.887 1.00 98.81 117 ILE A CA 1
ATOM 791 C C . ILE A 1 117 ? 1.344 -4.605 4.856 1.00 98.81 117 ILE A C 1
ATOM 793 O O . ILE A 1 117 ? 2.391 -4.680 4.212 1.00 98.81 117 ILE A O 1
ATOM 797 N N . THR A 1 118 ? 0.497 -3.593 4.701 1.00 98.81 118 THR A N 1
ATOM 798 C CA . THR A 1 118 ? 0.796 -2.449 3.831 1.00 98.81 118 THR A CA 1
ATOM 799 C C . THR A 1 118 ? 0.871 -1.167 4.644 1.00 98.81 118 THR A C 1
ATOM 801 O O . THR A 1 118 ? -0.069 -0.832 5.357 1.00 98.81 118 THR A O 1
ATOM 804 N N . ASN A 1 119 ? 1.982 -0.440 4.524 1.00 98.50 119 ASN A N 1
ATOM 805 C CA . ASN A 1 119 ? 2.219 0.816 5.230 1.00 98.50 119 ASN A CA 1
ATOM 806 C C . ASN A 1 119 ? 2.116 1.992 4.255 1.00 98.50 119 ASN A C 1
ATOM 808 O O . ASN A 1 119 ? 2.839 2.026 3.257 1.00 98.50 119 ASN A O 1
ATOM 812 N N . PHE A 1 120 ? 1.274 2.975 4.566 1.00 98.31 120 PHE A N 1
ATOM 813 C CA . PHE A 1 120 ? 1.144 4.206 3.788 1.00 98.31 120 PHE A CA 1
ATOM 814 C C . PHE A 1 120 ? 1.513 5.411 4.641 1.00 98.31 120 PHE A C 1
ATOM 816 O O . PHE A 1 120 ? 0.797 5.741 5.577 1.00 98.31 120 PHE A O 1
ATOM 823 N N . ALA A 1 121 ? 2.604 6.100 4.312 1.00 96.69 121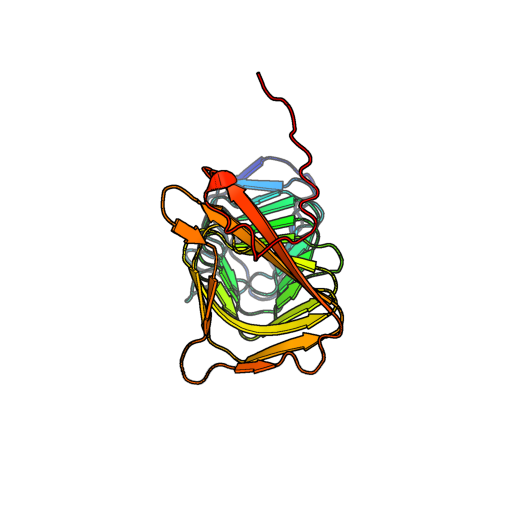 ALA A N 1
ATOM 824 C CA . ALA A 1 121 ? 3.021 7.291 5.052 1.00 96.69 121 ALA A CA 1
ATOM 825 C C . ALA A 1 121 ? 2.327 8.584 4.584 1.00 96.69 121 ALA A C 1
ATOM 827 O O . ALA A 1 121 ? 2.343 9.584 5.302 1.00 96.69 121 ALA A O 1
ATOM 828 N N . LYS A 1 122 ? 1.766 8.587 3.367 1.00 97.50 122 LYS A N 1
ATOM 829 C CA . LYS A 1 122 ? 1.144 9.745 2.704 1.00 97.50 122 LYS A CA 1
ATOM 830 C C . LYS A 1 122 ? -0.121 9.324 1.955 1.00 97.50 122 LYS A C 1
ATOM 832 O O . LYS A 1 122 ? -0.558 8.181 2.046 1.00 97.50 122 LYS A O 1
ATOM 837 N N . ASN A 1 123 ? -0.708 10.272 1.226 1.00 97.94 123 ASN A N 1
ATOM 838 C CA . ASN A 1 123 ? -1.975 10.101 0.528 1.00 97.94 123 ASN A CA 1
ATOM 839 C C . ASN A 1 123 ? -1.996 8.864 -0.376 1.00 97.94 123 ASN A C 1
ATOM 841 O O . ASN A 1 123 ? -1.027 8.542 -1.069 1.00 97.94 123 ASN A O 1
ATOM 845 N N . VAL A 1 124 ? -3.155 8.220 -0.393 1.00 98.50 124 VAL A N 1
ATOM 846 C CA . VAL A 1 124 ? -3.437 7.027 -1.181 1.00 98.50 124 VAL A CA 1
ATOM 847 C C . VAL A 1 124 ? -4.579 7.332 -2.127 1.00 98.50 124 VAL A C 1
ATOM 849 O O . VAL A 1 124 ? -5.594 7.904 -1.734 1.00 98.50 124 VAL A O 1
ATOM 852 N N . THR A 1 125 ? -4.427 6.958 -3.391 1.00 98.56 125 THR A N 1
ATOM 853 C CA . THR A 1 125 ? -5.515 7.012 -4.368 1.00 98.56 125 THR A CA 1
ATOM 854 C C . THR A 1 125 ? -5.541 5.730 -5.174 1.00 98.56 125 THR A C 1
ATOM 856 O O . THR A 1 125 ? -4.552 5.384 -5.818 1.00 98.56 125 THR A O 1
ATOM 859 N N . ALA A 1 126 ? -6.672 5.032 -5.151 1.00 98.44 126 ALA A N 1
ATOM 860 C CA . ALA A 1 126 ? -6.892 3.890 -6.019 1.00 98.44 126 ALA A CA 1
ATOM 861 C C . ALA A 1 126 ? -8.357 3.739 -6.418 1.00 98.44 126 ALA A C 1
ATOM 863 O O . ALA A 1 126 ? -9.242 4.347 -5.822 1.00 98.44 126 ALA A O 1
ATOM 864 N N . THR A 1 127 ? -8.617 2.917 -7.434 1.00 97.88 127 THR A N 1
ATOM 865 C CA . THR A 1 127 ? -9.995 2.578 -7.815 1.00 97.88 127 THR A CA 1
ATOM 866 C C . THR A 1 127 ? -10.675 1.757 -6.726 1.00 97.88 127 THR A C 1
ATOM 868 O O . THR A 1 127 ? -11.818 2.022 -6.356 1.00 97.88 127 THR A O 1
ATOM 871 N N . SER A 1 128 ? -9.977 0.742 -6.220 1.00 98.38 128 SER A N 1
ATOM 872 C CA . SER A 1 128 ? -10.496 -0.142 -5.183 1.00 98.38 128 SER A CA 1
ATOM 873 C C . SER A 1 128 ? -9.373 -0.847 -4.436 1.00 98.38 128 SER A C 1
ATOM 875 O O . SER A 1 128 ? -8.379 -1.241 -5.048 1.00 98.38 128 SER A O 1
ATOM 877 N N . PHE A 1 129 ? -9.593 -1.109 -3.152 1.00 98.75 129 PHE A N 1
ATOM 878 C CA . PHE A 1 129 ? -8.815 -2.036 -2.339 1.00 98.75 129 PHE A CA 1
ATOM 879 C C . PHE A 1 129 ? -9.653 -3.267 -1.982 1.00 98.75 129 PHE A C 1
ATOM 881 O O . PHE A 1 129 ? -10.806 -3.143 -1.569 1.00 98.75 129 PHE A O 1
ATOM 888 N N . ALA A 1 130 ? -9.052 -4.448 -2.102 1.00 98.69 130 ALA A N 1
ATOM 889 C CA . ALA A 1 130 ? -9.539 -5.693 -1.518 1.00 98.69 130 ALA A CA 1
ATOM 890 C C . ALA A 1 130 ? -8.572 -6.128 -0.408 1.00 98.69 130 ALA A C 1
ATOM 892 O O . ALA A 1 130 ? -7.388 -6.351 -0.674 1.00 98.69 130 ALA A O 1
ATOM 893 N N . VAL A 1 131 ? -9.062 -6.210 0.830 1.00 98.38 131 VAL A N 1
ATOM 894 C CA . VAL A 1 131 ? -8.248 -6.365 2.046 1.00 98.38 131 VAL A CA 1
ATOM 895 C C . VAL A 1 131 ? -8.782 -7.519 2.887 1.00 98.38 131 VAL A C 1
ATOM 897 O O . VAL A 1 131 ? -9.520 -7.328 3.848 1.00 98.38 131 VAL A O 1
ATOM 900 N N . ASN A 1 132 ? -8.411 -8.745 2.526 1.00 97.38 132 ASN A N 1
ATOM 901 C CA . ASN A 1 132 ? -8.922 -9.942 3.189 1.00 97.38 132 ASN A CA 1
ATOM 902 C C . ASN A 1 132 ? -7.849 -10.562 4.080 1.00 97.38 132 ASN A C 1
ATOM 904 O O . ASN A 1 132 ? -6.836 -11.050 3.578 1.00 97.38 132 ASN A O 1
ATOM 908 N N . ASN A 1 133 ? -8.105 -10.606 5.390 1.00 98.31 133 ASN A N 1
ATOM 909 C CA . ASN A 1 133 ? -7.192 -11.137 6.401 1.00 98.31 133 ASN A CA 1
ATOM 910 C C . ASN A 1 133 ? -5.820 -10.450 6.328 1.00 98.31 133 ASN A C 1
ATOM 912 O O . ASN A 1 133 ? -4.790 -11.123 6.279 1.00 98.31 133 ASN A O 1
ATOM 916 N N . ALA A 1 134 ? -5.815 -9.122 6.220 1.00 98.75 134 ALA A N 1
ATOM 917 C CA . ALA A 1 134 ? -4.625 -8.313 5.983 1.00 98.75 134 ALA A CA 1
ATOM 918 C C . ALA A 1 134 ? -4.685 -6.995 6.762 1.00 98.75 134 ALA A C 1
ATOM 920 O O . ALA A 1 134 ? -5.757 -6.558 7.193 1.00 98.75 134 ALA A O 1
ATOM 921 N N . THR A 1 135 ? -3.521 -6.362 6.894 1.00 98.75 135 THR A N 1
ATOM 922 C CA . THR A 1 135 ? -3.339 -5.154 7.699 1.00 98.75 135 THR A CA 1
ATOM 923 C C . THR A 1 135 ? -2.970 -3.962 6.829 1.00 98.75 135 THR A C 1
ATOM 925 O O . THR A 1 135 ? -2.050 -4.035 6.009 1.00 98.75 135 THR A O 1
ATOM 928 N N . ILE A 1 136 ? -3.638 -2.832 7.060 1.00 98.62 136 ILE A N 1
ATOM 929 C CA . ILE A 1 136 ? -3.206 -1.524 6.566 1.00 98.62 136 ILE A CA 1
ATOM 930 C C . ILE A 1 136 ? -2.760 -0.678 7.752 1.00 98.62 136 ILE A C 1
ATOM 932 O O . ILE A 1 136 ? -3.524 -0.464 8.690 1.00 98.62 136 ILE A O 1
ATOM 936 N N . ASN A 1 137 ? -1.540 -0.159 7.680 1.00 97.75 137 ASN A N 1
ATOM 937 C CA . ASN A 1 137 ? -1.028 0.827 8.616 1.00 97.75 137 ASN A CA 1
ATOM 938 C C . ASN A 1 137 ? -1.013 2.194 7.940 1.00 97.75 137 ASN A C 1
ATOM 940 O O . ASN A 1 137 ? -0.341 2.395 6.922 1.00 97.75 137 ASN A O 1
ATOM 944 N N . PHE A 1 138 ? -1.740 3.135 8.522 1.00 96.50 138 PHE A N 1
ATOM 945 C CA . PHE A 1 138 ? -1.745 4.513 8.081 1.00 96.50 138 PHE A CA 1
ATOM 946 C C . PHE A 1 138 ? -0.747 5.329 8.899 1.00 96.50 138 PHE A C 1
ATOM 948 O O . PHE A 1 138 ? -0.711 5.259 10.125 1.00 96.50 138 PHE A O 1
ATOM 955 N N . GLY A 1 139 ? 0.086 6.087 8.197 1.00 91.25 139 GLY A N 1
ATOM 956 C CA . GLY A 1 139 ? 0.961 7.089 8.781 1.00 91.25 139 GLY A CA 1
ATOM 957 C C . GLY A 1 139 ? 0.215 8.382 9.093 1.00 91.25 139 GLY A C 1
ATOM 958 O O . GLY A 1 139 ? -1.010 8.470 8.977 1.00 91.25 139 GLY A O 1
ATOM 959 N N . ASN A 1 140 ? 0.979 9.407 9.473 1.00 84.44 140 ASN A N 1
ATOM 960 C CA . ASN A 1 140 ? 0.379 10.595 10.058 1.00 84.44 140 ASN A CA 1
ATOM 961 C C . ASN A 1 140 ? -0.417 11.435 9.059 1.00 84.44 140 ASN A C 1
ATOM 963 O O . ASN A 1 140 ? 0.145 11.923 8.078 1.00 84.44 140 ASN A O 1
ATOM 967 N N . SER A 1 141 ? -1.694 11.650 9.384 1.00 87.19 141 SER A N 1
ATOM 968 C CA . SER A 1 141 ? -2.652 12.527 8.705 1.00 87.19 141 SER A CA 1
ATOM 969 C C . SER A 1 141 ? -2.609 12.438 7.177 1.00 87.19 141 SER A C 1
ATOM 971 O O . SER A 1 141 ? -1.939 13.231 6.512 1.00 87.19 141 SER A O 1
ATOM 973 N N . LEU A 1 142 ? -3.357 11.491 6.604 1.00 95.31 142 LEU A N 1
ATOM 974 C CA . LEU A 1 142 ? -3.419 11.271 5.155 1.00 95.31 142 LEU A CA 1
ATOM 975 C C . LEU A 1 142 ? -4.853 11.185 4.625 1.00 95.31 142 LEU A C 1
ATOM 977 O O . LEU A 1 142 ? -5.806 10.899 5.354 1.00 95.31 142 LEU A O 1
ATOM 981 N 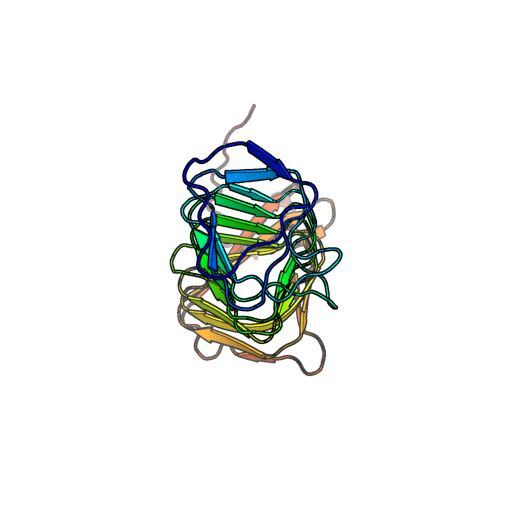N . ALA A 1 143 ? -4.992 11.409 3.320 1.00 97.88 143 ALA A N 1
ATOM 982 C CA . ALA A 1 143 ? -6.208 11.112 2.577 1.00 97.88 143 ALA A CA 1
ATOM 983 C C . ALA A 1 143 ? -6.144 9.697 1.990 1.00 97.88 143 ALA A C 1
ATOM 985 O O . ALA A 1 143 ? -5.192 9.357 1.282 1.00 97.88 143 ALA A O 1
ATOM 986 N N . PHE A 1 144 ? -7.174 8.894 2.252 1.00 98.38 144 PHE A N 1
ATOM 987 C CA . PHE A 1 144 ? -7.386 7.597 1.623 1.00 98.38 144 PHE A CA 1
ATOM 988 C C . PHE A 1 144 ? -8.576 7.693 0.666 1.00 98.38 144 PHE A C 1
ATOM 990 O O . PHE A 1 144 ? -9.735 7.697 1.086 1.00 98.38 144 PHE A O 1
ATOM 997 N N . ASN A 1 145 ? -8.269 7.805 -0.626 1.00 98.38 145 ASN A N 1
ATOM 998 C CA . ASN A 1 145 ? -9.240 8.016 -1.695 1.00 98.38 145 ASN A CA 1
ATOM 999 C C . ASN A 1 145 ? -9.406 6.724 -2.494 1.00 98.38 145 ASN A C 1
ATOM 1001 O O . ASN A 1 145 ? -8.701 6.502 -3.482 1.00 98.38 145 ASN A O 1
ATOM 1005 N N . SER A 1 146 ? -10.285 5.841 -2.034 1.00 98.50 146 SER A N 1
ATOM 1006 C CA . SER A 1 146 ? -10.566 4.585 -2.720 1.00 98.50 146 SER A CA 1
ATOM 1007 C C . SER A 1 146 ? -11.830 3.931 -2.188 1.00 98.50 146 SER A C 1
ATOM 1009 O O . SER A 1 146 ? -12.159 4.030 -1.003 1.00 98.50 146 SER A O 1
ATOM 1011 N N . ASN A 1 147 ? -12.469 3.136 -3.041 1.00 98.62 147 ASN A N 1
ATOM 1012 C CA . ASN A 1 147 ? -13.381 2.113 -2.551 1.00 98.62 147 ASN A CA 1
ATOM 1013 C C . ASN A 1 147 ? -12.581 1.045 -1.792 1.00 98.62 147 ASN A C 1
ATOM 1015 O O . ASN A 1 147 ? -11.434 0.762 -2.153 1.00 98.62 147 ASN A O 1
ATOM 1019 N N . ILE A 1 148 ? -13.149 0.455 -0.747 1.00 98.62 148 ILE A N 1
ATOM 1020 C CA . ILE A 1 148 ? -12.492 -0.596 0.034 1.00 98.62 148 ILE A CA 1
ATOM 1021 C C . ILE A 1 148 ? -13.480 -1.707 0.374 1.00 98.62 148 ILE A C 1
ATOM 1023 O O . ILE A 1 148 ? -14.594 -1.462 0.815 1.00 98.62 148 ILE A O 1
ATOM 1027 N N . THR A 1 149 ? -13.057 -2.944 0.156 1.00 98.62 149 THR A N 1
ATOM 1028 C CA . THR A 1 149 ? -13.762 -4.144 0.606 1.00 98.62 149 THR A CA 1
ATOM 1029 C C . THR A 1 149 ? -12.803 -4.973 1.436 1.00 98.62 149 THR A C 1
ATOM 1031 O O . THR A 1 149 ? -11.627 -5.082 1.078 1.00 98.62 149 THR A O 1
ATOM 1034 N N . GLY A 1 150 ? -13.265 -5.542 2.542 1.00 98.00 150 GLY A N 1
ATOM 1035 C CA . GLY A 1 150 ? -12.397 -6.362 3.376 1.00 98.00 150 GLY A CA 1
ATOM 1036 C C . GLY A 1 150 ? -13.139 -7.313 4.299 1.00 98.00 150 GLY A C 1
ATOM 1037 O O . GLY A 1 150 ? -14.259 -7.038 4.712 1.00 98.00 150 GLY A O 1
ATOM 1038 N N . SER A 1 151 ? -12.489 -8.428 4.619 1.00 98.19 151 SER A N 1
ATOM 1039 C CA . SER A 1 151 ? -12.968 -9.441 5.563 1.00 98.19 151 SER A CA 1
ATOM 1040 C C . SER A 1 151 ? -11.842 -9.825 6.505 1.00 98.19 151 SER A C 1
ATOM 1042 O O . SER A 1 151 ? -10.753 -10.155 6.024 1.00 98.19 151 SER A O 1
ATOM 1044 N N . GLY A 1 152 ? -12.057 -9.794 7.821 1.00 98.06 152 GLY A N 1
ATOM 1045 C CA . GLY A 1 152 ? -10.969 -10.041 8.778 1.00 98.06 152 GLY A CA 1
ATOM 1046 C C . GLY A 1 152 ? -9.867 -8.977 8.675 1.00 98.06 152 GLY A C 1
ATOM 1047 O O . GLY A 1 152 ? -8.683 -9.308 8.643 1.00 98.06 152 GLY A O 1
ATOM 1048 N N . THR A 1 153 ? -10.243 -7.714 8.475 1.00 98.50 153 THR A N 1
ATOM 1049 C CA . THR A 1 153 ? -9.312 -6.616 8.182 1.00 98.50 153 THR A CA 1
ATOM 1050 C C . THR A 1 153 ? -8.805 -5.961 9.462 1.00 98.50 153 THR A C 1
ATOM 1052 O O . THR A 1 153 ? -9.585 -5.687 10.371 1.00 98.50 153 THR A O 1
ATOM 1055 N N . THR A 1 154 ? -7.520 -5.604 9.496 1.00 98.56 154 THR A N 1
ATOM 1056 C CA . THR A 1 154 ? -6.959 -4.727 10.532 1.00 98.56 154 THR A CA 1
ATOM 1057 C C . THR A 1 154 ? -6.563 -3.380 9.936 1.00 98.56 154 THR A C 1
ATOM 1059 O O . THR A 1 154 ? -5.802 -3.317 8.968 1.00 98.56 154 THR A O 1
ATOM 1062 N N . LEU A 1 155 ? -7.047 -2.292 10.532 1.00 97.62 155 LEU A N 1
ATOM 1063 C CA . LEU A 1 155 ? -6.648 -0.926 10.207 1.00 97.62 155 LEU A CA 1
ATOM 1064 C C . LEU A 1 155 ? -5.927 -0.317 11.411 1.00 97.62 155 LEU A C 1
ATOM 1066 O O . LEU A 1 155 ? -6.511 -0.180 12.484 1.00 97.62 155 LEU A O 1
ATOM 1070 N N . THR A 1 156 ? -4.671 0.082 11.231 1.00 96.31 156 THR A N 1
ATOM 1071 C CA . THR A 1 156 ? -3.906 0.807 12.251 1.00 96.31 156 THR A CA 1
ATOM 1072 C C . THR A 1 156 ? -3.875 2.286 11.904 1.00 96.31 156 THR A C 1
ATOM 1074 O O . THR A 1 156 ? -3.288 2.679 10.897 1.00 96.31 156 THR A O 1
ATOM 1077 N N . LEU A 1 157 ? -4.512 3.099 12.744 1.00 93.06 157 LEU A N 1
ATOM 1078 C CA . LEU A 1 157 ? -4.650 4.548 12.584 1.00 93.06 157 LEU A CA 1
ATOM 1079 C C . LEU A 1 157 ? -3.521 5.327 13.280 1.00 93.06 157 LEU A C 1
ATOM 1081 O O . LEU A 1 157 ? -3.299 6.498 12.974 1.00 93.06 157 LEU A O 1
ATOM 1085 N N . GLY A 1 158 ? -2.826 4.699 14.236 1.00 85.88 158 GLY A N 1
ATOM 1086 C CA . GLY A 1 158 ? -1.873 5.387 15.110 1.00 85.88 158 GLY A CA 1
ATOM 1087 C C . GLY A 1 158 ? -2.554 6.519 15.884 1.00 85.88 158 GLY A C 1
ATOM 1088 O O . GLY A 1 158 ? -3.691 6.365 16.319 1.00 85.88 158 GLY A O 1
ATOM 1089 N N . ALA A 1 159 ? -1.884 7.663 16.018 1.00 84.00 159 ALA A N 1
ATOM 1090 C CA . ALA A 1 159 ? -2.433 8.879 16.635 1.00 84.00 159 ALA A CA 1
ATOM 1091 C C . ALA A 1 159 ? -2.999 9.873 15.595 1.00 84.00 159 ALA A C 1
ATOM 1093 O O . ALA A 1 159 ? -2.889 11.085 15.761 1.00 84.00 159 ALA A O 1
ATOM 1094 N N . SER A 1 160 ? -3.473 9.386 14.442 1.00 82.62 160 SER A N 1
ATOM 1095 C CA . SER A 1 160 ? -3.699 10.224 13.256 1.00 82.62 160 SER A CA 1
ATOM 1096 C C . SER A 1 160 ? -5.103 10.192 12.677 1.00 82.62 160 SER A C 1
ATOM 1098 O O . SER A 1 160 ? -5.771 9.162 12.646 1.00 82.62 160 SER A O 1
ATOM 1100 N N . GLN A 1 161 ? -5.516 11.333 12.119 1.00 91.19 161 GLN A N 1
ATOM 1101 C CA . GLN A 1 161 ? -6.772 11.436 11.391 1.00 91.19 161 GLN A CA 1
ATOM 1102 C C . GLN A 1 161 ? -6.624 10.961 9.944 1.00 91.19 161 GLN A C 1
ATOM 1104 O O . GLN A 1 161 ? -5.858 11.526 9.163 1.00 91.19 161 GLN A O 1
ATOM 1109 N N . ILE A 1 162 ? -7.439 9.990 9.549 1.00 95.50 162 ILE A N 1
ATOM 1110 C CA . ILE A 1 162 ? -7.549 9.537 8.163 1.00 95.50 162 ILE A CA 1
ATOM 1111 C C . ILE A 1 162 ? -8.762 10.190 7.523 1.00 95.50 162 ILE A C 1
ATOM 1113 O O . ILE A 1 162 ? -9.891 9.981 7.956 1.00 95.50 162 ILE A O 1
ATOM 1117 N N . THR A 1 163 ? -8.548 10.969 6.465 1.00 97.38 163 THR A N 1
ATOM 1118 C CA . THR A 1 163 ? -9.656 11.468 5.647 1.00 97.38 163 THR A CA 1
ATOM 1119 C C . THR A 1 163 ? -10.044 10.401 4.635 1.00 97.38 163 THR A C 1
ATOM 1121 O O . THR A 1 163 ? -9.300 10.145 3.689 1.00 97.38 163 THR A O 1
ATOM 1124 N N . TYR A 1 164 ? -11.208 9.790 4.824 1.00 98.06 164 TYR A N 1
ATOM 1125 C CA . TYR A 1 164 ? -11.719 8.747 3.948 1.00 98.06 164 TYR A CA 1
ATOM 1126 C C . TYR A 1 164 ? -12.669 9.315 2.891 1.00 98.06 164 TYR A C 1
ATOM 1128 O O . TYR A 1 164 ? -13.651 9.986 3.229 1.00 98.06 164 TYR A O 1
ATOM 1136 N N . THR A 1 165 ? -12.382 9.005 1.622 1.00 98.56 165 THR A N 1
ATOM 1137 C CA . THR A 1 165 ? -13.269 9.279 0.486 1.00 98.56 165 THR A CA 1
ATOM 1138 C C . THR A 1 165 ? -13.472 8.012 -0.347 1.00 98.56 165 THR A C 1
ATOM 1140 O O . THR A 1 165 ? -12.504 7.474 -0.887 1.00 98.56 165 THR A O 1
ATOM 1143 N N . GLY A 1 166 ? -14.716 7.552 -0.487 1.00 98.12 166 GLY A N 1
ATOM 1144 C CA . GLY A 1 166 ? -15.071 6.364 -1.274 1.00 98.12 166 GLY A CA 1
ATOM 1145 C C . GLY A 1 166 ? -16.237 5.565 -0.692 1.00 98.12 166 GLY A C 1
ATOM 1146 O O . GLY A 1 166 ? -16.914 6.010 0.237 1.00 98.12 166 GLY A O 1
ATOM 1147 N N . THR A 1 167 ? -16.469 4.374 -1.246 1.00 98.44 167 THR A N 1
ATOM 1148 C CA . THR A 1 167 ? -17.396 3.387 -0.679 1.00 98.44 167 THR A CA 1
ATOM 1149 C C . THR A 1 167 ? -16.635 2.239 -0.018 1.00 98.44 167 THR A C 1
ATOM 1151 O O . THR A 1 167 ? -15.803 1.572 -0.636 1.00 98.44 167 THR A O 1
ATOM 1154 N N . GLY A 1 168 ? -16.903 2.024 1.265 1.00 98.06 168 GLY A N 1
ATOM 1155 C CA . GLY A 1 168 ? -16.299 0.975 2.073 1.00 98.06 168 GLY A CA 1
ATOM 1156 C C . GLY A 1 168 ? -17.326 -0.073 2.476 1.00 98.06 168 GLY A C 1
ATOM 1157 O O . GLY A 1 168 ? -18.459 0.284 2.792 1.00 98.06 168 GLY A O 1
ATOM 1158 N N . SER A 1 169 ? -16.940 -1.345 2.494 1.00 98.31 169 SER A N 1
ATOM 1159 C CA . SER A 1 169 ? -17.735 -2.437 3.062 1.00 98.31 169 SER A CA 1
ATOM 1160 C C . SER A 1 169 ? -16.819 -3.440 3.757 1.00 98.31 169 SER A C 1
ATOM 1162 O O . SER A 1 169 ? -15.807 -3.854 3.185 1.00 98.31 169 SER A O 1
ATOM 1164 N N . PHE A 1 170 ? -17.158 -3.808 4.990 1.00 98.44 170 PHE A N 1
ATOM 1165 C CA . PHE A 1 170 ? -16.403 -4.782 5.771 1.00 98.44 170 PHE A CA 1
ATOM 1166 C C . PHE A 1 170 ? -17.285 -5.944 6.226 1.00 98.44 170 PHE A C 1
ATOM 1168 O O . PHE A 1 170 ? -18.464 -5.766 6.540 1.00 98.44 170 PHE A O 1
ATOM 1175 N N . THR A 1 171 ? -16.687 -7.131 6.273 1.00 98.31 171 THR A N 1
ATOM 1176 C CA . THR A 1 171 ? -17.301 -8.372 6.750 1.00 98.31 171 THR A CA 1
ATOM 1177 C C . THR A 1 171 ? -16.433 -9.059 7.810 1.00 98.31 171 THR A C 1
ATOM 1179 O O . THR A 1 171 ? -15.256 -8.730 7.975 1.00 98.31 171 THR A O 1
ATOM 1182 N N . ASP A 1 172 ? -17.005 -10.024 8.535 1.00 97.88 172 ASP A N 1
ATOM 1183 C CA . ASP A 1 172 ? -16.346 -10.769 9.621 1.00 97.88 172 ASP A CA 1
ATOM 1184 C C . ASP A 1 172 ? -15.803 -9.838 10.729 1.00 97.88 172 ASP A C 1
ATOM 1186 O O . ASP A 1 172 ? -16.526 -8.971 11.224 1.00 97.88 172 ASP A O 1
ATOM 1190 N N . THR A 1 173 ? -14.545 -10.016 11.147 1.00 97.56 173 THR A N 1
ATOM 1191 C CA . THR A 1 173 ? -13.881 -9.141 12.117 1.00 97.56 173 THR A CA 1
ATOM 1192 C C . THR A 1 173 ? -13.285 -7.912 11.431 1.00 97.56 173 THR A C 1
ATOM 1194 O O . THR A 1 173 ? -12.505 -8.035 10.484 1.00 97.56 173 THR A O 1
ATOM 1197 N N . LEU A 1 174 ? -13.587 -6.726 11.957 1.00 98.31 174 LEU A N 1
ATOM 1198 C CA . LEU A 1 174 ? -12.861 -5.489 11.675 1.00 98.31 174 LEU A CA 1
ATOM 1199 C C . LEU A 1 174 ? -12.120 -5.060 12.944 1.00 98.31 174 LEU A C 1
ATOM 1201 O O . LEU A 1 174 ? -12.755 -4.763 13.953 1.00 98.31 174 LEU A O 1
ATOM 1205 N N . THR A 1 175 ? -10.793 -4.994 12.885 1.00 98.12 175 THR A N 1
ATOM 1206 C CA . THR A 1 175 ? -9.956 -4.516 13.993 1.00 98.12 175 THR A CA 1
ATOM 1207 C C . THR A 1 175 ? -9.460 -3.103 13.699 1.00 98.12 175 THR A C 1
ATOM 1209 O O . THR A 1 175 ? -8.829 -2.861 12.667 1.00 98.12 175 THR A O 1
ATOM 1212 N N . LEU A 1 176 ? -9.719 -2.170 14.611 1.00 96.44 176 LEU A N 1
ATOM 1213 C CA . LEU A 1 176 ? -9.230 -0.796 14.578 1.00 96.44 176 LEU A CA 1
ATOM 1214 C C . LEU A 1 176 ? -8.203 -0.605 15.694 1.00 96.44 176 LEU A C 1
ATOM 1216 O O . LEU A 1 176 ? -8.549 -0.624 16.874 1.00 96.44 176 LEU A O 1
ATOM 1220 N N . ASN A 1 177 ? -6.945 -0.397 15.316 1.00 95.25 177 ASN A N 1
ATOM 1221 C CA . ASN A 1 177 ? -5.874 -0.073 16.252 1.00 95.25 177 ASN A CA 1
ATOM 1222 C C . ASN A 1 177 ? -5.647 1.439 16.254 1.00 95.25 177 ASN A C 1
ATOM 1224 O O . ASN A 1 177 ? -5.366 2.028 15.207 1.00 95.25 177 ASN A O 1
ATOM 1228 N N . THR A 1 178 ? -5.715 2.064 17.424 1.00 93.56 178 THR A N 1
ATOM 1229 C CA . THR A 1 178 ? -5.467 3.499 17.599 1.00 93.56 178 THR A CA 1
ATOM 1230 C C . THR A 1 178 ? -4.564 3.752 18.804 1.00 93.56 178 THR A C 1
ATOM 1232 O O . THR A 1 178 ? -4.478 2.935 19.726 1.00 93.56 178 THR A O 1
ATOM 1235 N N . THR A 1 179 ? -3.865 4.881 18.785 1.00 91.25 179 THR A N 1
ATOM 1236 C CA . THR A 1 179 ? -3.042 5.354 19.896 1.00 91.25 179 THR A CA 1
ATOM 1237 C C . THR A 1 179 ? -3.641 6.644 20.423 1.00 91.25 179 THR A C 1
ATOM 1239 O O . THR A 1 179 ? -3.751 7.611 19.675 1.00 91.25 179 THR A O 1
ATOM 1242 N N . PHE A 1 180 ? -4.021 6.645 21.697 1.00 88.94 180 PHE A N 1
ATOM 1243 C CA . PHE A 1 180 ? -4.477 7.836 22.399 1.00 88.94 180 PHE A CA 1
ATOM 1244 C C . PHE A 1 180 ? -3.311 8.452 23.170 1.00 88.94 180 PHE A C 1
ATOM 1246 O O . PHE A 1 180 ? -2.736 7.793 24.035 1.00 88.94 180 PHE A O 1
ATOM 1253 N N . ASP A 1 181 ? -2.989 9.710 22.885 1.00 88.56 181 ASP A N 1
ATOM 1254 C CA . ASP A 1 181 ? -2.044 10.496 23.671 1.00 88.56 181 ASP A CA 1
ATOM 1255 C C . ASP A 1 181 ? -2.796 11.316 24.729 1.00 88.56 181 ASP A C 1
ATOM 1257 O O . ASP A 1 181 ? -3.585 12.204 24.400 1.00 88.56 181 ASP A O 1
ATOM 1261 N N . GLY A 1 182 ? -2.554 11.027 26.009 1.00 85.94 182 GLY A N 1
ATOM 1262 C CA . GLY A 1 182 ? -3.208 11.702 27.129 1.00 85.94 182 GLY A CA 1
ATOM 1263 C C . GLY A 1 182 ? -2.756 13.147 27.367 1.00 85.94 182 GLY A C 1
ATOM 1264 O O . GLY A 1 182 ? -3.527 13.923 27.939 1.00 85.94 182 GLY A O 1
ATOM 1265 N N . ALA A 1 183 ? -1.557 13.533 26.918 1.00 86.81 183 ALA A N 1
ATOM 1266 C CA . ALA A 1 183 ? -1.063 14.904 27.024 1.00 86.81 183 ALA A CA 1
ATOM 1267 C C . ALA A 1 183 ? -1.710 15.797 25.959 1.00 86.81 183 ALA A C 1
ATOM 1269 O O . ALA A 1 183 ? -2.237 16.864 26.285 1.00 86.81 183 ALA A O 1
ATOM 1270 N N . ASP A 1 184 ? -1.736 15.322 24.712 1.00 86.19 184 ASP A N 1
ATOM 1271 C CA . ASP A 1 184 ? -2.314 16.063 23.585 1.00 86.19 184 ASP A CA 1
ATOM 1272 C C . ASP A 1 184 ? -3.837 15.892 23.476 1.00 86.19 184 ASP A C 1
ATOM 1274 O O . ASP A 1 184 ? -4.513 16.694 22.829 1.00 86.19 184 ASP A O 1
ATOM 1278 N N . LYS A 1 185 ? -4.393 14.870 24.142 1.00 85.38 185 LYS A N 1
ATOM 1279 C CA . LYS A 1 185 ? -5.800 14.447 24.049 1.00 85.38 185 LYS A CA 1
ATOM 1280 C C . LYS A 1 185 ? -6.214 14.160 22.605 1.00 85.38 185 LYS A C 1
ATOM 1282 O O . LYS A 1 185 ? -7.298 14.553 22.172 1.00 85.38 185 LYS A O 1
ATOM 1287 N N . LEU A 1 186 ? -5.333 13.486 21.872 1.00 84.06 186 LEU A N 1
ATOM 1288 C CA . LEU A 1 186 ? -5.524 13.119 20.473 1.00 84.06 186 LEU A CA 1
ATOM 1289 C C . LEU A 1 186 ? -5.502 11.604 20.321 1.00 84.06 186 LEU A C 1
ATOM 1291 O O . LEU A 1 186 ? -4.686 10.919 20.932 1.00 84.06 186 LEU A O 1
ATOM 1295 N N . ASP A 1 187 ? -6.378 11.094 19.469 1.00 84.44 187 ASP A N 1
ATOM 1296 C CA . ASP A 1 187 ? -6.401 9.716 19.011 1.00 84.44 187 ASP A CA 1
ATOM 1297 C C . ASP A 1 187 ? -6.442 9.644 17.485 1.00 84.44 187 ASP A C 1
ATOM 1299 O O . ASP A 1 187 ? -6.749 10.606 16.775 1.00 84.44 187 ASP A O 1
ATOM 1303 N N . GLY A 1 188 ? -6.106 8.469 16.958 1.00 89.62 188 GLY A N 1
ATOM 1304 C CA . GLY A 1 188 ? -6.356 8.172 15.561 1.00 89.62 188 GLY A CA 1
ATOM 1305 C C . GLY A 1 188 ? -7.845 7.993 15.298 1.00 89.62 188 GLY A C 1
ATOM 1306 O O . GLY A 1 188 ? -8.500 7.167 15.936 1.00 89.62 188 GLY A O 1
ATOM 1307 N N . ASN A 1 189 ? -8.367 8.730 14.319 1.00 91.06 189 ASN A N 1
ATOM 1308 C CA . ASN A 1 189 ? -9.776 8.707 13.945 1.00 91.06 189 ASN A CA 1
ATOM 1309 C C . ASN A 1 189 ? -9.951 8.661 12.419 1.00 91.06 189 ASN A C 1
ATOM 1311 O O . ASN A 1 189 ? -9.077 9.077 11.660 1.00 91.06 189 ASN A O 1
ATOM 1315 N N . ILE A 1 190 ? -11.107 8.191 11.947 1.00 94.56 190 ILE A N 1
ATOM 1316 C CA . ILE A 1 190 ? -11.462 8.230 10.522 1.00 94.56 190 ILE A CA 1
ATOM 1317 C C . ILE A 1 190 ? -12.509 9.325 10.309 1.00 94.56 190 ILE A C 1
ATOM 1319 O O . ILE A 1 190 ? -13.609 9.266 10.854 1.00 94.56 190 ILE A O 1
ATOM 1323 N N . LEU A 1 191 ? -12.177 10.322 9.492 1.00 95.81 191 LEU A N 1
ATOM 1324 C CA . LEU A 1 191 ? -13.107 11.333 9.008 1.00 95.81 191 LEU A CA 1
ATOM 1325 C C . LEU A 1 191 ? -13.685 10.892 7.661 1.00 95.81 191 LEU A C 1
ATOM 1327 O O . LEU A 1 191 ? -13.030 11.013 6.625 1.00 95.81 191 LEU A O 1
ATOM 1331 N N . ILE A 1 192 ? -14.931 10.425 7.666 1.00 97.00 192 ILE A N 1
ATOM 1332 C CA . ILE A 1 192 ? -15.664 10.053 6.451 1.00 97.00 192 ILE A CA 1
ATOM 1333 C C . ILE A 1 192 ? -16.202 11.327 5.791 1.00 97.00 192 ILE A C 1
ATOM 1335 O O . ILE A 1 192 ? -16.973 12.075 6.396 1.00 97.00 192 ILE A O 1
ATOM 1339 N N . LYS A 1 193 ? -15.779 11.613 4.556 1.00 97.94 193 LYS A N 1
ATOM 1340 C CA . LYS A 1 193 ? -16.226 12.807 3.825 1.00 97.94 193 LYS A CA 1
ATOM 1341 C C . LYS A 1 193 ? -17.653 12.660 3.297 1.00 97.94 193 LYS A C 1
ATOM 1343 O O . LYS A 1 193 ? -18.147 11.560 3.066 1.00 97.94 193 LYS A O 1
ATOM 1348 N N . SER A 1 194 ? -18.302 13.801 3.057 1.00 97.06 194 SER A N 1
ATOM 1349 C CA . SER A 1 194 ? -19.621 13.845 2.416 1.00 97.06 194 SER A CA 1
ATOM 1350 C C . SER A 1 194 ? -19.610 13.082 1.086 1.00 97.06 194 SER A C 1
ATOM 1352 O O . SER A 1 194 ? -18.656 13.188 0.317 1.00 97.06 194 SER A O 1
ATOM 1354 N N . GLY A 1 195 ? -20.657 12.293 0.839 1.00 96.25 195 GLY A N 1
ATOM 1355 C CA . GLY A 1 195 ? -20.763 11.412 -0.328 1.00 96.25 195 GLY A CA 1
ATOM 1356 C C . GLY A 1 195 ? -19.994 10.089 -0.215 1.00 96.25 195 GLY A C 1
ATOM 1357 O O . GLY A 1 195 ? -20.073 9.282 -1.135 1.00 96.25 195 GLY A O 1
ATOM 1358 N N . SER A 1 196 ? -19.279 9.849 0.888 1.00 98.31 196 SER A N 1
ATOM 1359 C CA . SER A 1 196 ? -18.621 8.568 1.179 1.00 98.31 196 SER A CA 1
ATOM 1360 C C . SER A 1 196 ? -19.456 7.723 2.135 1.00 98.31 196 SER A C 1
ATOM 1362 O O . SER A 1 196 ? -20.237 8.256 2.924 1.00 98.31 196 SER A O 1
ATOM 1364 N N . THR A 1 197 ? -19.281 6.405 2.083 1.00 97.50 197 THR A N 1
ATOM 1365 C CA . THR A 1 197 ? -20.038 5.457 2.913 1.00 97.50 197 THR A CA 1
ATOM 1366 C C . THR A 1 197 ? -19.129 4.387 3.488 1.00 97.50 197 THR A C 1
ATOM 1368 O O . THR A 1 197 ? -18.187 3.956 2.828 1.00 97.50 197 THR A O 1
ATOM 1371 N N . LEU A 1 198 ? -19.448 3.916 4.691 1.00 96.19 198 LEU A N 1
ATOM 1372 C CA . LEU A 1 198 ? -18.835 2.737 5.288 1.00 96.19 198 LEU A CA 1
ATOM 1373 C C . LEU A 1 198 ? -19.945 1.788 5.737 1.00 96.19 198 LEU A C 1
ATOM 1375 O O . LEU A 1 198 ? -20.681 2.091 6.672 1.00 96.19 198 LEU A O 1
ATOM 1379 N N . ASP A 1 199 ? -20.091 0.675 5.032 1.00 97.31 199 ASP A N 1
ATOM 1380 C CA . ASP A 1 199 ? -21.042 -0.374 5.364 1.00 97.31 199 ASP A CA 1
ATOM 1381 C C . ASP A 1 199 ? -20.387 -1.389 6.305 1.00 97.31 199 ASP A C 1
ATOM 1383 O O . ASP A 1 199 ? -19.432 -2.078 5.944 1.00 97.31 199 ASP A O 1
ATOM 1387 N N . LEU A 1 200 ? -20.911 -1.453 7.526 1.00 96.88 200 LEU A N 1
ATOM 1388 C CA . LEU A 1 200 ? -20.478 -2.384 8.566 1.00 96.88 200 LEU A CA 1
ATOM 1389 C C . LEU A 1 200 ? -21.528 -3.471 8.835 1.00 96.88 200 LEU A C 1
ATOM 1391 O O . LEU A 1 200 ? -21.388 -4.221 9.794 1.00 96.88 200 LEU A O 1
ATOM 1395 N N . SER A 1 201 ? -22.586 -3.567 8.022 1.00 97.19 201 SER A N 1
ATOM 1396 C CA . SER A 1 201 ? -23.684 -4.523 8.238 1.00 97.19 201 SER A CA 1
ATOM 1397 C C . SER A 1 201 ? -23.242 -5.988 8.175 1.00 97.19 201 SER A C 1
ATOM 1399 O O . SER A 1 201 ? -23.887 -6.849 8.769 1.00 97.19 201 SER A O 1
ATOM 1401 N N . GLY A 1 202 ? -22.132 -6.267 7.486 1.00 97.19 202 GLY A N 1
ATOM 1402 C CA . GLY A 1 202 ? -21.512 -7.586 7.420 1.00 97.19 202 GLY A CA 1
ATOM 1403 C C . GLY A 1 202 ? -20.463 -7.864 8.503 1.00 97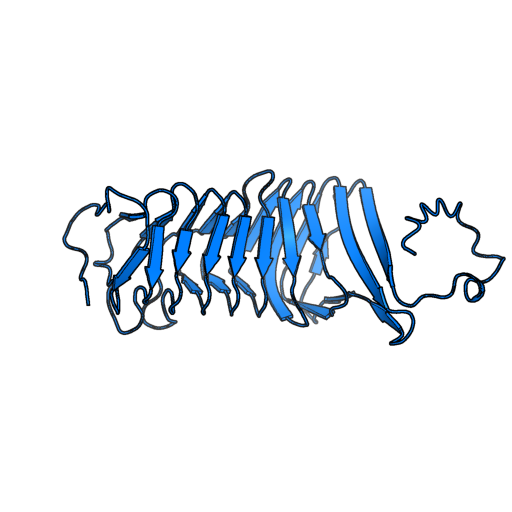.19 202 GLY A C 1
ATOM 1404 O O . GLY A 1 202 ? -19.960 -8.987 8.565 1.00 97.19 202 GLY A O 1
ATOM 1405 N N . VAL A 1 203 ? -20.104 -6.878 9.333 1.00 97.94 203 VAL A N 1
ATOM 1406 C CA . VAL A 1 203 ? -19.115 -7.041 10.409 1.00 97.94 203 VAL A CA 1
ATOM 1407 C C . VAL A 1 203 ? -19.764 -7.782 11.573 1.00 97.94 203 VAL A C 1
ATOM 1409 O O . VAL A 1 203 ? -20.658 -7.261 12.236 1.00 97.94 203 VAL A O 1
ATOM 1412 N N . SER A 1 204 ? -19.298 -9.000 11.845 1.00 97.38 204 SER A N 1
ATOM 1413 C CA . SER A 1 204 ? -19.748 -9.793 12.993 1.00 97.38 204 SER A CA 1
ATOM 1414 C C . SER A 1 204 ? -19.071 -9.368 14.296 1.00 97.38 204 SER A C 1
ATOM 1416 O O . SER A 1 204 ? -19.667 -9.506 15.363 1.00 97.38 204 SER A O 1
ATOM 1418 N N . THR A 1 205 ? -17.840 -8.849 14.212 1.00 96.69 205 THR A N 1
ATOM 1419 C CA . THR A 1 205 ? -17.049 -8.409 15.369 1.00 96.69 205 THR A CA 1
ATOM 1420 C C . THR A 1 205 ? -16.304 -7.119 15.037 1.00 96.69 205 THR A C 1
ATOM 1422 O O . THR A 1 205 ? -15.484 -7.091 14.124 1.00 96.69 205 THR A O 1
ATOM 1425 N N . LEU A 1 206 ? -16.547 -6.056 15.805 1.00 96.19 206 LEU A N 1
ATOM 1426 C CA . LEU A 1 206 ? -15.731 -4.842 15.773 1.00 96.19 206 LEU A CA 1
ATOM 1427 C C . LEU A 1 206 ? -14.787 -4.850 16.977 1.00 96.19 206 LEU A C 1
ATOM 1429 O O . LEU A 1 206 ? -15.234 -4.736 18.117 1.00 96.19 206 LEU A O 1
ATOM 1433 N N . GLU A 1 207 ? -13.489 -4.979 16.725 1.00 95.81 207 GLU A N 1
ATOM 1434 C CA . GLU A 1 207 ? -12.454 -4.922 17.755 1.00 95.81 207 GLU A CA 1
ATOM 1435 C C . GLU A 1 207 ? -11.808 -3.539 17.754 1.00 95.81 207 GLU A C 1
ATOM 1437 O O . GLU A 1 207 ? -11.208 -3.126 16.764 1.00 95.81 207 GLU A O 1
ATOM 1442 N N . LEU A 1 208 ? -11.911 -2.821 18.869 1.00 93.56 208 LEU A N 1
ATOM 1443 C CA . LEU A 1 208 ? -11.216 -1.554 19.068 1.00 93.56 208 LEU A CA 1
ATOM 1444 C C . LEU A 1 208 ? -10.065 -1.768 20.049 1.00 93.56 208 LEU A C 1
ATOM 1446 O O . LEU A 1 208 ? -10.289 -2.029 21.230 1.00 93.56 208 LEU A O 1
ATOM 1450 N N . VAL A 1 209 ? -8.837 -1.631 19.558 1.00 92.62 209 VAL A N 1
ATOM 1451 C CA . VAL A 1 209 ? -7.624 -1.711 20.372 1.00 92.62 209 VAL A CA 1
ATOM 1452 C C . VAL A 1 209 ? -7.078 -0.302 20.548 1.00 92.62 209 VAL A C 1
ATOM 1454 O O . VAL A 1 209 ? -6.553 0.303 19.611 1.00 92.62 209 VAL A O 1
ATOM 1457 N N . VAL A 1 210 ? -7.200 0.223 21.765 1.00 90.12 210 VAL A N 1
ATOM 1458 C CA . VAL A 1 210 ? -6.666 1.536 22.136 1.00 90.12 210 VAL A CA 1
ATOM 1459 C C . VAL A 1 210 ? -5.393 1.339 22.942 1.00 90.12 210 VAL A C 1
ATOM 1461 O O . VAL A 1 210 ? -5.420 0.778 24.034 1.00 90.12 210 VAL A O 1
ATOM 1464 N N . THR A 1 211 ? -4.273 1.827 22.416 1.00 89.94 211 THR A N 1
ATOM 1465 C CA . THR A 1 211 ? -3.038 1.973 23.195 1.00 89.94 211 THR A CA 1
ATOM 1466 C C . THR A 1 211 ? -2.990 3.386 23.754 1.00 89.94 211 THR A C 1
ATOM 1468 O O . THR A 1 211 ? -2.927 4.337 22.982 1.00 89.94 211 THR A O 1
ATOM 1471 N N . ALA A 1 212 ? -3.031 3.542 25.074 1.00 88.12 212 ALA A N 1
ATOM 1472 C CA . ALA A 1 212 ? -2.897 4.850 25.706 1.00 88.12 212 ALA A CA 1
ATOM 1473 C C . ALA A 1 212 ? -1.425 5.140 26.038 1.00 88.12 212 ALA A C 1
ATOM 1475 O O . ALA A 1 212 ? -0.753 4.323 26.668 1.00 88.12 212 ALA A O 1
ATOM 1476 N N . THR A 1 213 ? -0.936 6.309 25.639 1.00 88.25 213 THR A N 1
ATOM 1477 C CA . THR A 1 213 ? 0.372 6.861 26.014 1.00 88.25 213 THR A CA 1
ATOM 1478 C C . THR A 1 213 ? 0.171 8.159 26.783 1.00 88.25 213 THR A C 1
ATOM 1480 O O . THR A 1 213 ? -0.857 8.815 26.634 1.00 88.25 213 THR A O 1
ATOM 1483 N N . ASN A 1 214 ? 1.135 8.544 27.626 1.00 85.88 214 ASN A N 1
ATOM 1484 C CA . ASN A 1 214 ? 1.072 9.793 28.406 1.00 85.88 214 ASN A CA 1
ATOM 1485 C C . ASN A 1 214 ? -0.242 9.950 29.200 1.00 85.88 214 ASN A C 1
ATOM 1487 O O . ASN A 1 214 ? -0.781 11.047 29.336 1.00 85.88 214 ASN A O 1
ATOM 1491 N N . PHE A 1 215 ? -0.782 8.830 29.686 1.00 82.62 215 PHE A N 1
ATOM 1492 C CA . PHE A 1 215 ? -2.104 8.758 30.288 1.00 82.62 215 PHE A CA 1
ATOM 1493 C C . PHE A 1 215 ? -2.019 8.472 31.785 1.00 82.62 215 PHE A C 1
ATOM 1495 O O . PHE A 1 215 ? -1.361 7.521 32.202 1.00 82.62 215 PHE A O 1
ATOM 1502 N N . ASP A 1 216 ? -2.727 9.271 32.583 1.00 81.75 216 ASP A N 1
ATOM 1503 C CA . ASP A 1 216 ? -2.928 9.001 34.006 1.00 81.75 216 ASP A CA 1
ATOM 1504 C C . ASP A 1 216 ? -4.245 8.245 34.200 1.00 81.75 216 ASP A C 1
ATOM 1506 O O . ASP A 1 216 ? -5.330 8.773 33.945 1.00 81.75 216 ASP A O 1
ATOM 1510 N N . ILE A 1 217 ? -4.139 7.005 34.681 1.00 76.62 217 ILE A N 1
ATOM 1511 C CA . ILE A 1 217 ? -5.278 6.127 34.954 1.00 76.62 217 ILE A CA 1
ATOM 1512 C C . ILE A 1 217 ? -6.273 6.742 35.949 1.00 76.62 217 ILE A C 1
ATOM 1514 O O . ILE A 1 217 ? -7.464 6.442 35.887 1.00 76.62 217 ILE A O 1
ATOM 1518 N N . ASN A 1 218 ? -5.820 7.651 36.819 1.00 78.62 218 ASN A N 1
ATOM 1519 C CA . ASN A 1 218 ? -6.674 8.336 37.788 1.00 78.62 218 ASN A CA 1
ATOM 1520 C C . ASN A 1 218 ? -7.650 9.329 37.136 1.00 78.62 218 ASN A C 1
ATOM 1522 O O . ASN A 1 218 ? -8.601 9.761 37.784 1.00 78.62 218 ASN A O 1
ATOM 1526 N N . ASN A 1 219 ? -7.454 9.665 35.855 1.00 73.56 219 ASN A N 1
ATOM 1527 C CA . ASN A 1 219 ? -8.386 10.489 35.087 1.00 73.56 219 ASN A CA 1
ATOM 1528 C C . ASN A 1 219 ? -9.581 9.695 34.530 1.00 73.56 219 ASN A C 1
ATOM 1530 O O . ASN A 1 219 ? -10.505 10.300 33.984 1.00 73.56 219 ASN A O 1
ATOM 1534 N N . ILE A 1 220 ? -9.594 8.360 34.648 1.00 71.50 220 ILE A N 1
ATOM 1535 C CA . ILE A 1 220 ? -10.763 7.548 34.290 1.00 71.50 220 ILE A CA 1
ATOM 1536 C C . ILE A 1 220 ? -11.796 7.637 35.411 1.00 71.50 220 ILE A C 1
ATOM 1538 O O . ILE A 1 220 ? -11.517 7.313 36.566 1.00 71.50 220 ILE A O 1
ATOM 1542 N N . SER A 1 221 ? -13.018 8.038 35.059 1.00 69.81 221 SER A N 1
ATOM 1543 C CA . SER A 1 221 ? -14.108 8.126 36.027 1.00 69.81 221 SER A CA 1
ATOM 1544 C C . SER A 1 221 ? -14.409 6.746 36.646 1.00 69.81 221 SER A C 1
ATOM 1546 O O . SER A 1 221 ? -14.531 5.762 35.905 1.00 69.81 221 SER A O 1
ATOM 1548 N N . PRO A 1 222 ? -14.569 6.634 37.983 1.00 67.81 222 PRO A N 1
ATOM 1549 C CA . PRO A 1 222 ? -14.771 5.355 38.672 1.00 67.81 222 PRO A CA 1
ATOM 1550 C C . PRO A 1 222 ? -16.013 4.556 38.247 1.00 67.81 222 PRO A C 1
ATOM 1552 O O . PRO A 1 222 ? -16.114 3.378 38.592 1.00 67.81 222 PRO A O 1
ATOM 1555 N N . ASP A 1 223 ? -16.961 5.187 37.557 1.00 70.38 223 ASP A N 1
ATOM 1556 C CA . ASP A 1 223 ? -18.200 4.599 37.033 1.00 70.38 223 ASP A CA 1
ATOM 1557 C C . ASP A 1 223 ? -18.038 3.966 35.638 1.00 70.38 223 ASP A C 1
ATOM 1559 O O . ASP A 1 223 ? -18.901 3.204 35.209 1.00 70.38 223 ASP A O 1
ATOM 1563 N N . THR A 1 224 ? -16.906 4.187 34.963 1.00 60.38 224 THR A N 1
ATOM 1564 C CA . THR A 1 224 ? -16.580 3.592 33.652 1.00 60.38 224 THR A CA 1
ATOM 1565 C C . THR A 1 224 ? -15.760 2.299 33.755 1.00 60.38 224 THR A C 1
ATOM 1567 O O . THR A 1 224 ? -15.078 1.926 32.806 1.00 60.38 224 THR A O 1
ATOM 1570 N N . LYS A 1 225 ? -15.802 1.599 34.902 1.00 48.62 225 LYS A N 1
ATOM 1571 C CA . LYS A 1 225 ? -14.985 0.405 35.204 1.00 48.62 225 LYS A CA 1
ATOM 1572 C C . LYS A 1 225 ? -15.270 -0.778 34.269 1.00 48.62 225 LYS A C 1
ATOM 1574 O O . LYS A 1 225 ? -15.943 -1.741 34.630 1.00 48.62 225 LYS A O 1
ATOM 1579 N N . TYR A 1 226 ? -14.662 -0.743 33.093 1.00 55.34 226 TYR A N 1
ATOM 1580 C CA . TYR A 1 226 ? -14.220 -1.939 32.397 1.00 55.34 226 TYR A CA 1
ATOM 1581 C C . TYR A 1 226 ? -13.229 -2.693 33.296 1.00 55.34 226 TYR A C 1
ATOM 1583 O O . TYR A 1 226 ? -12.524 -2.088 34.110 1.00 55.34 226 TYR A O 1
ATOM 1591 N N . THR A 1 227 ? -13.152 -4.018 33.164 1.00 53.09 227 THR A N 1
ATOM 1592 C CA . THR A 1 227 ? -12.042 -4.786 33.737 1.00 53.09 227 THR A CA 1
ATOM 1593 C C . THR A 1 227 ? -10.760 -4.349 33.030 1.00 53.09 227 THR A C 1
ATOM 1595 O O . THR A 1 227 ? -10.443 -4.835 31.949 1.00 53.09 227 THR A O 1
ATOM 1598 N N . VAL A 1 228 ? -10.046 -3.384 33.610 1.00 50.00 228 VAL A N 1
ATOM 1599 C CA . VAL A 1 228 ? -8.732 -2.962 33.124 1.00 50.00 228 VAL A CA 1
ATOM 1600 C C . VAL A 1 228 ? -7.757 -4.094 33.427 1.00 50.00 228 VAL A C 1
ATOM 1602 O O . VAL A 1 228 ? -7.330 -4.275 34.564 1.00 50.00 228 VAL A O 1
ATOM 1605 N N . ILE A 1 229 ? -7.432 -4.890 32.410 1.00 52.06 229 ILE A N 1
ATOM 1606 C CA . ILE A 1 229 ? -6.307 -5.824 32.458 1.00 52.06 229 ILE A CA 1
ATOM 1607 C C . ILE A 1 229 ? -5.071 -5.011 32.066 1.00 52.06 229 ILE A C 1
ATOM 1609 O O . ILE A 1 229 ? -4.681 -4.977 30.902 1.00 52.06 229 ILE A O 1
ATOM 1613 N N . SER A 1 230 ? -4.489 -4.281 33.017 1.00 50.22 230 SER A N 1
ATOM 1614 C CA . SER A 1 230 ? -3.208 -3.611 32.799 1.00 50.22 230 SER A CA 1
ATOM 1615 C C . SER A 1 230 ? -2.082 -4.637 32.913 1.00 50.22 230 SER A C 1
ATOM 1617 O O . SER A 1 230 ? -1.810 -5.161 33.990 1.00 50.22 230 SER A O 1
ATOM 1619 N N . SER A 1 231 ? -1.400 -4.923 31.805 1.00 48.75 231 SER A N 1
ATOM 1620 C CA . SER A 1 231 ? -0.056 -5.494 31.856 1.00 48.75 231 SER A CA 1
ATOM 1621 C C . SER A 1 231 ? 0.937 -4.335 31.921 1.00 48.75 231 SER A C 1
ATOM 1623 O O . SER A 1 231 ? 1.381 -3.832 30.888 1.00 48.75 231 SER A O 1
ATOM 1625 N N . GLU A 1 232 ? 1.257 -3.863 33.126 1.00 43.94 232 GLU A N 1
ATOM 1626 C CA . GLU A 1 232 ? 2.426 -3.001 33.300 1.00 43.94 232 GLU A CA 1
ATOM 1627 C C . GLU A 1 232 ? 3.661 -3.792 32.860 1.00 43.94 232 GLU A C 1
ATOM 1629 O O . GLU A 1 232 ? 4.026 -4.800 33.466 1.00 43.94 232 GLU A O 1
ATOM 1634 N N . THR A 1 233 ? 4.309 -3.352 31.783 1.00 42.19 233 THR A N 1
ATOM 1635 C CA . THR A 1 233 ? 5.684 -3.777 31.527 1.00 42.19 233 THR A CA 1
ATOM 1636 C C . THR A 1 233 ? 6.547 -2.848 32.362 1.00 42.19 233 THR A C 1
ATOM 1638 O O . THR A 1 233 ? 6.740 -1.693 31.992 1.00 42.19 233 THR A O 1
ATOM 1641 N N . ALA A 1 234 ? 6.989 -3.315 33.528 1.00 36.03 234 ALA A N 1
ATOM 1642 C CA . ALA A 1 234 ? 7.890 -2.557 34.386 1.00 36.03 234 ALA A CA 1
ATOM 1643 C C . ALA A 1 234 ? 9.188 -2.247 33.615 1.00 36.03 234 ALA A C 1
ATOM 1645 O O . ALA A 1 234 ? 10.020 -3.129 33.407 1.00 36.03 234 ALA A O 1
ATOM 1646 N N . GLY A 1 235 ? 9.337 -1.005 33.154 1.00 36.47 235 GLY A N 1
ATOM 1647 C CA . GLY A 1 235 ? 10.580 -0.448 32.626 1.00 36.47 235 GLY A CA 1
ATOM 1648 C C . GLY A 1 235 ? 11.084 0.602 33.607 1.00 36.47 235 GLY A C 1
ATOM 1649 O O . GLY A 1 235 ? 10.391 1.595 33.822 1.00 36.47 235 GLY A O 1
ATOM 1650 N N . GLY A 1 236 ? 12.217 0.314 34.253 1.00 32.84 236 GLY A N 1
ATOM 1651 C CA . GLY A 1 236 ? 12.875 1.191 35.231 1.00 32.84 236 GLY A CA 1
ATOM 1652 C C . GLY A 1 236 ? 13.677 2.334 34.628 1.00 32.84 236 GLY A C 1
ATOM 1653 O O . GLY A 1 236 ? 13.688 2.480 33.385 1.00 32.84 236 GLY A O 1
#

Organism: Rickettsia akari (strain Hartford) (NCBI:txid293614)

Sequence (236 aa):
MLKVGAGAVSITQGGNASITEIQGNGTALFTLPANFNLTGSINKTGGQALKLNFTNGGSVSGVVGTVANSVGDITTAGIINFASSVNAKGTATLCGTTSFADTFTNTGAVTLAKASITNFAKNVTATSFAVNNATINFGNSLAFNSNITGSGTTLTLGASQITYTGTGSFTDTLTLNTTFDGADKLDGNILIKSGSTLDLSGVSTLELVVTATNFDINNISPDTKYTVISSETAGG

pLDDT: mean 91.11, std 13.05, range [32.84, 98.88]

Foldseek 3Di:
DAEDDPEEDEDPDADEDEDQEYAYAAPYEYEYEAAHEYPHEYQDPHHAAYAYHDPAEYEYQDEYADPVRAHEEYEDHHAYEYNEEHGYAYEYEAYAEYEYNEEYEYAEEYEYDAAYEYEYQEEYAYAEYEAENYEYEYHAEYEHAYEYEYENYEYEQEQHEYEYHAEAEYAEEYEYHKEAEQVVRTMRDYHYDPPYDHHCVRYPYYHYHYHYDNDDPVPDDPVVDDPPPDPPPDDD